Protein AF-A0A3D0K2L3-F1 (afdb_monomer_lite)

Radius of gyration: 40.67 Å; chains: 1; bounding box: 123×78×84 Å

Structure (mmCIF, N/CA/C/O backbone):
data_AF-A0A3D0K2L3-F1
#
_entry.id   AF-A0A3D0K2L3-F1
#
loop_
_atom_site.group_PDB
_atom_site.id
_atom_site.type_symbol
_atom_site.label_atom_id
_atom_site.label_alt_id
_atom_site.label_comp_id
_atom_site.label_asym_id
_atom_site.label_entity_id
_atom_site.label_seq_id
_atom_site.pdbx_PDB_ins_code
_atom_site.Cartn_x
_atom_site.Cartn_y
_atom_site.Cartn_z
_atom_site.occupancy
_atom_site.B_iso_or_equiv
_atom_site.auth_seq_id
_atom_site.auth_comp_id
_atom_site.auth_asym_id
_atom_site.auth_atom_id
_atom_site.pdbx_PDB_model_num
ATOM 1 N N . MET A 1 1 ? -15.865 12.249 -2.396 1.00 67.56 1 MET A N 1
ATOM 2 C CA . MET A 1 1 ? -15.608 13.372 -1.453 1.00 67.56 1 MET A CA 1
ATOM 3 C C . MET A 1 1 ? -16.589 14.543 -1.577 1.00 67.56 1 MET A C 1
ATOM 5 O O . MET A 1 1 ? -16.780 15.062 -2.674 1.00 67.56 1 MET A O 1
ATOM 9 N N . LYS A 1 2 ? -17.166 15.008 -0.457 1.00 63.28 2 LYS A N 1
ATOM 10 C CA . LYS A 1 2 ? -18.214 16.060 -0.417 1.00 63.28 2 LYS A CA 1
ATOM 11 C C . LYS A 1 2 ? -17.688 17.507 -0.393 1.00 63.28 2 LYS A C 1
ATOM 13 O O . LYS A 1 2 ? -18.438 18.420 -0.711 1.00 63.28 2 LYS A O 1
ATOM 18 N N . ASN A 1 3 ? -16.408 17.734 -0.070 1.00 77.00 3 ASN A N 1
ATOM 19 C CA . ASN A 1 3 ? -15.802 19.078 0.045 1.00 77.00 3 ASN A CA 1
ATOM 20 C C . ASN A 1 3 ? -14.472 19.225 -0.725 1.00 77.00 3 ASN A C 1
ATOM 22 O O . ASN A 1 3 ? -13.513 19.825 -0.234 1.00 77.00 3 ASN A O 1
ATOM 26 N N . SER A 1 4 ? -14.406 18.682 -1.945 1.00 81.31 4 SER A N 1
ATOM 27 C CA . SER A 1 4 ? -13.163 18.548 -2.727 1.00 81.31 4 SER A CA 1
ATOM 28 C C . SER A 1 4 ? -12.343 19.844 -2.846 1.00 81.31 4 SER A C 1
ATOM 30 O O . SER A 1 4 ? -11.131 19.820 -2.662 1.00 81.31 4 SER A O 1
ATOM 32 N N . ALA A 1 5 ? -12.982 20.997 -3.081 1.00 86.12 5 ALA A N 1
ATOM 33 C CA . ALA A 1 5 ? -12.272 22.267 -3.276 1.00 86.12 5 ALA A CA 1
ATOM 34 C C . ALA A 1 5 ? -11.559 22.781 -2.008 1.00 86.12 5 ALA A C 1
ATOM 36 O O . ALA A 1 5 ? -10.485 23.379 -2.093 1.00 86.12 5 ALA A O 1
ATOM 37 N N . LYS A 1 6 ? -12.132 22.544 -0.819 1.00 89.38 6 LYS A N 1
ATOM 38 C CA . LYS A 1 6 ? -11.513 22.924 0.463 1.00 89.38 6 LYS A CA 1
ATOM 39 C C . LYS A 1 6 ? -10.259 22.088 0.715 1.00 89.38 6 LYS A C 1
ATOM 41 O O . LYS A 1 6 ? -9.212 22.640 1.051 1.00 89.38 6 LYS A O 1
ATOM 46 N N . TYR A 1 7 ? -10.372 20.777 0.517 1.00 90.38 7 TYR A N 1
ATOM 47 C CA . TYR A 1 7 ? -9.271 19.831 0.682 1.00 90.38 7 TYR A CA 1
ATOM 48 C C . TYR A 1 7 ? -8.154 20.077 -0.336 1.00 90.38 7 TYR A C 1
ATOM 50 O O . TYR A 1 7 ? -6.990 20.128 0.043 1.00 90.38 7 TYR A O 1
ATOM 58 N N . ALA A 1 8 ? -8.494 20.395 -1.587 1.00 89.62 8 ALA A N 1
ATOM 59 C CA . ALA A 1 8 ? -7.518 20.723 -2.624 1.00 89.62 8 ALA A CA 1
ATOM 60 C C . ALA A 1 8 ? -6.661 21.953 -2.276 1.00 89.62 8 ALA A C 1
ATOM 62 O O . ALA A 1 8 ? -5.444 21.946 -2.472 1.00 89.62 8 ALA A O 1
ATOM 63 N N . LYS A 1 9 ? -7.262 23.010 -1.707 1.00 91.25 9 LYS A N 1
ATOM 64 C CA . LYS A 1 9 ? -6.505 24.187 -1.238 1.00 91.25 9 LYS A CA 1
ATOM 65 C C . LYS A 1 9 ? -5.531 23.821 -0.115 1.00 91.25 9 LYS A C 1
ATOM 67 O O . LYS A 1 9 ? -4.391 24.293 -0.109 1.00 91.25 9 LYS A O 1
ATOM 72 N N . LYS A 1 10 ? -5.963 22.972 0.821 1.00 92.81 10 LYS A N 1
ATOM 73 C CA . LYS A 1 10 ? -5.126 22.505 1.933 1.00 92.81 10 LYS A CA 1
ATOM 74 C C . LYS A 1 10 ? -3.997 21.598 1.463 1.00 92.81 10 LYS A C 1
ATOM 76 O O . LYS A 1 10 ? -2.868 21.824 1.879 1.00 92.81 10 LYS A O 1
ATOM 81 N N . LEU A 1 11 ? -4.271 20.669 0.549 1.00 92.25 11 LEU A N 1
ATOM 82 C CA . LEU A 1 11 ? -3.265 19.813 -0.079 1.00 92.25 11 LEU A CA 1
ATOM 83 C C . LEU A 1 11 ? -2.177 20.648 -0.763 1.00 92.25 11 LEU A C 1
ATOM 85 O O . LEU A 1 11 ? -0.996 20.467 -0.488 1.00 92.25 11 LEU A O 1
ATOM 89 N N . ASN A 1 12 ? -2.564 21.625 -1.584 1.00 91.38 12 ASN A N 1
ATOM 90 C CA . ASN A 1 12 ? -1.606 22.516 -2.243 1.00 91.38 12 ASN A CA 1
ATOM 91 C C . ASN A 1 12 ? -0.783 23.339 -1.241 1.00 91.38 12 ASN A C 1
ATOM 93 O O . ASN A 1 12 ? 0.426 23.508 -1.400 1.00 91.38 12 ASN A O 1
ATOM 97 N N . THR A 1 13 ? -1.425 23.840 -0.183 1.00 93.44 13 THR A N 1
ATOM 98 C CA . THR A 1 13 ? -0.731 24.571 0.889 1.00 93.44 13 THR A CA 1
ATOM 99 C C . THR A 1 13 ? 0.259 23.669 1.623 1.00 93.44 13 THR A C 1
ATOM 101 O O . THR A 1 13 ? 1.371 24.096 1.924 1.00 93.44 13 THR A O 1
ATOM 104 N N . LEU A 1 14 ? -0.125 22.421 1.886 1.00 93.31 14 LEU A N 1
ATOM 105 C CA . LEU A 1 14 ? 0.710 21.417 2.529 1.00 93.31 14 LEU A CA 1
ATOM 106 C C . LEU A 1 14 ? 1.923 21.075 1.658 1.00 93.31 14 LEU A C 1
ATOM 108 O O . LEU A 1 14 ? 3.046 21.193 2.130 1.00 93.31 14 LEU A O 1
ATOM 112 N N . LEU A 1 15 ? 1.727 20.775 0.371 1.00 91.38 15 LEU A N 1
ATOM 113 C CA . LEU A 1 15 ? 2.804 20.452 -0.579 1.00 91.38 15 LEU A CA 1
ATOM 114 C C . LEU A 1 15 ? 3.863 21.554 -0.725 1.00 91.38 15 LEU A C 1
ATOM 116 O O . LEU A 1 15 ? 5.031 21.273 -1.011 1.00 91.38 15 LEU A O 1
ATOM 120 N N . ARG A 1 16 ? 3.472 22.817 -0.530 1.00 90.62 16 ARG A N 1
ATOM 121 C CA . ARG A 1 16 ? 4.403 23.956 -0.497 1.00 90.62 16 ARG A CA 1
ATOM 122 C C . ARG A 1 16 ? 5.225 24.018 0.790 1.00 90.62 16 ARG A C 1
ATOM 124 O O . ARG A 1 16 ? 6.333 24.537 0.754 1.00 90.62 16 ARG A O 1
ATOM 131 N N . LYS A 1 17 ? 4.687 23.515 1.904 1.00 91.75 17 LYS A N 1
ATOM 132 C CA . LYS A 1 17 ? 5.357 23.468 3.214 1.00 91.75 17 LYS A CA 1
ATOM 133 C C . LYS A 1 17 ? 6.232 22.232 3.395 1.00 91.75 17 LYS A C 1
ATOM 135 O O . LYS A 1 17 ? 7.156 22.276 4.201 1.00 91.75 17 LYS A O 1
ATOM 140 N N . LEU A 1 18 ? 5.921 21.138 2.698 1.00 90.38 18 LEU A N 1
ATOM 141 C CA . LEU A 1 18 ? 6.711 19.916 2.789 1.00 90.38 18 LEU A CA 1
ATOM 142 C C . LEU A 1 18 ? 8.150 20.168 2.317 1.00 90.38 18 LEU A C 1
ATOM 144 O O . LEU A 1 18 ? 8.351 20.895 1.334 1.00 90.38 18 LEU A O 1
ATOM 148 N N . PRO A 1 19 ? 9.146 19.571 2.999 1.00 83.19 19 PRO A N 1
ATOM 149 C CA . PRO A 1 19 ? 10.536 19.685 2.589 1.00 83.19 19 PRO A CA 1
ATOM 150 C C . PRO A 1 19 ? 10.708 19.147 1.169 1.00 83.19 19 PRO A C 1
ATOM 152 O O . PRO A 1 19 ? 9.948 18.285 0.725 1.00 83.19 19 PRO A O 1
ATOM 155 N N . ALA A 1 20 ? 11.713 19.656 0.456 1.00 78.56 20 ALA A N 1
ATOM 156 C CA . ALA A 1 20 ? 12.080 19.097 -0.837 1.00 78.56 20 ALA A CA 1
ATOM 157 C C . ALA A 1 20 ? 12.355 17.593 -0.695 1.00 78.56 20 ALA A C 1
ATOM 159 O O . ALA A 1 20 ? 12.953 17.152 0.294 1.00 78.56 20 ALA A O 1
ATOM 160 N N . GLY A 1 21 ? 11.890 16.826 -1.680 1.00 68.00 21 GLY A N 1
ATOM 161 C CA . GLY A 1 21 ? 12.132 15.395 -1.725 1.00 68.00 21 GLY A CA 1
ATOM 162 C C . GLY A 1 21 ? 13.630 15.117 -1.751 1.00 68.00 21 GLY A C 1
ATOM 163 O O . GLY A 1 21 ? 14.367 15.762 -2.499 1.00 68.00 21 GLY A O 1
ATOM 164 N N . LYS A 1 22 ? 14.106 14.209 -0.897 1.00 66.19 22 LYS A N 1
ATOM 165 C CA . LYS A 1 22 ? 15.515 13.804 -0.943 1.00 66.19 22 LYS A CA 1
ATOM 166 C C . LYS A 1 22 ? 15.695 12.803 -2.086 1.00 66.19 22 LYS A C 1
ATOM 168 O O . LYS A 1 22 ? 14.935 11.835 -2.118 1.00 66.19 22 LYS A O 1
ATOM 173 N N . PRO A 1 23 ? 16.697 12.974 -2.970 1.00 55.22 23 PRO A N 1
ATOM 174 C CA . PRO A 1 23 ? 17.030 11.937 -3.936 1.00 55.22 23 PRO A CA 1
ATOM 175 C C . PRO A 1 23 ? 17.405 10.678 -3.155 1.00 55.22 23 PRO A C 1
ATOM 177 O O . PRO A 1 23 ? 18.258 10.709 -2.261 1.00 55.22 23 PRO A O 1
ATOM 180 N N . ARG A 1 24 ? 16.697 9.586 -3.426 1.00 65.38 24 ARG A N 1
ATOM 181 C CA . ARG A 1 24 ? 16.880 8.303 -2.747 1.00 65.38 24 ARG A CA 1
ATOM 182 C C . ARG A 1 24 ? 17.301 7.259 -3.769 1.00 65.38 24 ARG A C 1
ATOM 184 O O . ARG A 1 24 ? 17.138 7.479 -4.962 1.00 65.38 24 ARG A O 1
ATOM 191 N N . ARG A 1 25 ? 17.899 6.160 -3.297 1.00 65.44 25 ARG A N 1
ATOM 192 C CA . ARG A 1 25 ? 18.295 5.023 -4.141 1.00 65.44 25 ARG A CA 1
ATOM 193 C C . ARG A 1 25 ? 17.036 4.320 -4.650 1.00 65.44 25 ARG A C 1
ATOM 195 O O . ARG A 1 25 ? 16.606 3.339 -4.055 1.00 65.44 25 ARG A O 1
ATOM 202 N N . GLU A 1 26 ? 16.413 4.892 -5.667 1.00 75.81 26 GLU A N 1
ATOM 203 C CA . GLU A 1 26 ? 15.388 4.228 -6.458 1.00 75.81 26 GLU A CA 1
ATOM 204 C C . GLU A 1 26 ? 16.061 3.533 -7.653 1.00 75.81 26 GLU A C 1
ATOM 206 O O . GLU A 1 26 ? 17.119 3.997 -8.090 1.00 75.81 26 GLU A O 1
ATOM 211 N N . PRO A 1 27 ? 15.502 2.416 -8.148 1.00 81.31 27 PRO A N 1
ATOM 212 C CA . PRO A 1 27 ? 15.920 1.829 -9.418 1.00 81.31 27 PRO A CA 1
ATOM 213 C C . PRO A 1 27 ? 15.785 2.836 -10.565 1.00 81.31 27 PRO A C 1
ATOM 215 O O . PRO A 1 27 ? 14.969 3.760 -10.491 1.00 81.31 27 PRO A O 1
ATOM 218 N N . GLU A 1 28 ? 16.584 2.651 -11.613 1.00 82.00 28 GLU A N 1
ATOM 219 C CA . GLU A 1 28 ? 16.482 3.454 -12.833 1.00 82.00 28 GLU A CA 1
ATOM 220 C C . GLU A 1 28 ? 15.106 3.245 -13.487 1.00 82.00 28 GLU A C 1
ATOM 222 O O . GLU A 1 28 ? 14.469 2.203 -13.321 1.00 82.00 28 GLU A O 1
ATOM 227 N N . SER A 1 29 ? 14.588 4.266 -14.173 1.00 78.88 29 SER A N 1
ATOM 228 C CA . SER A 1 29 ? 13.211 4.247 -14.684 1.00 78.88 29 SER A CA 1
ATOM 229 C C . SER A 1 29 ? 12.987 3.238 -15.815 1.00 78.88 29 SER A C 1
ATOM 231 O O . SER A 1 29 ? 11.841 2.849 -16.051 1.00 78.88 29 SER A O 1
ATOM 233 N N . ASP A 1 30 ? 14.054 2.814 -16.491 1.00 82.38 30 ASP A N 1
ATOM 234 C CA . ASP A 1 30 ? 14.081 1.776 -17.524 1.00 82.38 30 ASP A CA 1
ATOM 235 C C . ASP A 1 30 ? 14.164 0.348 -16.952 1.00 82.38 30 ASP A C 1
ATOM 237 O O . ASP A 1 30 ? 13.759 -0.603 -17.625 1.00 82.38 30 ASP A O 1
ATOM 241 N N . ASP A 1 31 ? 14.561 0.184 -15.685 1.00 90.06 31 ASP A N 1
ATOM 242 C CA . ASP A 1 31 ? 14.400 -1.060 -14.927 1.00 90.06 31 ASP A CA 1
ATOM 243 C C . ASP A 1 31 ? 12.960 -1.187 -14.396 1.00 90.06 31 ASP A C 1
ATOM 245 O O . ASP A 1 31 ? 12.663 -1.057 -13.204 1.00 90.06 31 ASP A O 1
ATOM 249 N N . TYR A 1 32 ? 12.024 -1.438 -15.313 1.00 93.56 32 TYR A N 1
ATOM 250 C CA . TYR A 1 32 ? 10.589 -1.507 -15.017 1.00 93.56 32 TYR A CA 1
ATOM 251 C C . TYR A 1 32 ? 10.239 -2.498 -13.899 1.00 93.56 32 TYR A C 1
ATOM 253 O O . TYR A 1 32 ? 9.337 -2.246 -13.092 1.00 93.56 32 TYR A O 1
ATOM 261 N N . LEU A 1 33 ? 10.945 -3.629 -13.837 1.00 94.19 33 LEU A N 1
ATOM 262 C CA . LEU A 1 33 ? 10.720 -4.641 -12.809 1.00 94.19 33 LEU A CA 1
ATOM 263 C C . LEU A 1 33 ? 11.375 -4.277 -11.492 1.00 94.19 33 LEU A C 1
ATOM 265 O O . LEU A 1 33 ? 10.739 -4.452 -10.452 1.00 94.19 33 LEU A O 1
ATOM 269 N N . GLY A 1 34 ? 12.578 -3.710 -11.511 1.00 94.50 34 GLY A N 1
ATOM 270 C CA . GLY A 1 34 ? 13.174 -3.154 -10.310 1.00 94.50 34 GLY A CA 1
ATOM 271 C C . GLY A 1 34 ? 12.277 -2.095 -9.686 1.00 94.50 34 GLY A C 1
ATOM 272 O O . GLY A 1 34 ? 11.990 -2.165 -8.489 1.00 94.50 34 GLY A O 1
ATOM 273 N N . VAL A 1 35 ? 11.730 -1.170 -10.484 1.00 94.75 35 VAL A N 1
ATOM 274 C CA . VAL A 1 35 ? 10.769 -0.166 -9.999 1.00 94.75 35 VAL A CA 1
ATOM 275 C C . VAL A 1 35 ? 9.505 -0.826 -9.445 1.00 94.75 35 VAL A C 1
ATOM 277 O O . VAL A 1 35 ? 9.037 -0.416 -8.377 1.00 94.75 35 VAL A O 1
ATOM 280 N N . LEU A 1 36 ? 8.953 -1.851 -10.103 1.00 96.88 36 LEU A N 1
ATOM 281 C CA . LEU A 1 36 ? 7.795 -2.607 -9.607 1.00 96.88 36 LEU A CA 1
ATOM 282 C C . LEU A 1 36 ? 8.084 -3.245 -8.239 1.00 96.88 36 LEU A C 1
ATOM 284 O O . LEU A 1 36 ? 7.326 -3.052 -7.286 1.00 96.88 36 LEU A O 1
ATOM 288 N N . ILE A 1 37 ? 9.193 -3.970 -8.118 1.00 96.19 37 ILE A N 1
ATOM 289 C CA . ILE A 1 37 ? 9.574 -4.694 -6.901 1.00 96.19 37 ILE A CA 1
ATOM 290 C C . ILE A 1 37 ? 9.895 -3.706 -5.777 1.00 96.19 37 ILE A C 1
ATOM 292 O O . ILE A 1 37 ? 9.382 -3.840 -4.664 1.00 96.19 37 ILE A O 1
ATOM 296 N N . HIS A 1 38 ? 10.670 -2.658 -6.060 1.00 95.75 38 HIS A N 1
ATOM 297 C CA . HIS A 1 38 ? 10.949 -1.597 -5.097 1.00 95.75 38 HIS A CA 1
ATOM 298 C C . HIS A 1 38 ? 9.660 -0.887 -4.649 1.00 95.75 38 HIS A C 1
ATOM 300 O O . HIS A 1 38 ? 9.505 -0.582 -3.466 1.00 95.75 38 HIS A O 1
ATOM 306 N N . SER A 1 39 ? 8.689 -0.683 -5.548 1.00 96.44 39 SER A N 1
ATOM 307 C CA . SER A 1 39 ? 7.371 -0.132 -5.193 1.00 96.44 39 SER A CA 1
ATOM 308 C C . SER A 1 39 ? 6.626 -1.020 -4.199 1.00 96.44 39 SER A C 1
ATOM 310 O O . SER A 1 39 ? 6.017 -0.496 -3.266 1.00 96.44 39 SER A O 1
ATOM 312 N N . PHE A 1 40 ? 6.691 -2.347 -4.358 1.00 96.94 40 PHE A N 1
ATOM 313 C CA . PHE A 1 40 ? 6.147 -3.284 -3.373 1.00 96.94 40 PHE A CA 1
ATOM 314 C C . PHE A 1 40 ? 6.840 -3.137 -2.018 1.00 96.94 40 PHE A C 1
ATOM 316 O O . PHE A 1 40 ? 6.156 -3.094 -0.998 1.00 96.94 40 PHE A O 1
ATOM 323 N N . MET A 1 41 ? 8.171 -3.005 -1.993 1.00 95.62 41 MET A N 1
ATOM 324 C CA . MET A 1 41 ? 8.924 -2.798 -0.747 1.00 95.62 41 MET A CA 1
ATOM 325 C C . MET A 1 41 ? 8.589 -1.468 -0.065 1.00 95.62 41 MET A C 1
ATOM 327 O O . MET A 1 41 ? 8.678 -1.356 1.160 1.00 95.62 41 MET A O 1
ATOM 331 N N . LEU A 1 42 ? 8.219 -0.459 -0.854 1.00 94.94 42 LEU A N 1
ATOM 332 C CA . LEU A 1 42 ? 7.863 0.870 -0.373 1.00 94.94 42 LEU A CA 1
ATOM 333 C C . LEU A 1 42 ? 6.437 0.951 0.170 1.00 94.94 42 LEU A C 1
ATOM 335 O O . LEU A 1 42 ? 6.193 1.720 1.095 1.00 94.94 42 LEU A O 1
ATOM 339 N N . TRP A 1 43 ? 5.516 0.158 -0.375 1.00 95.56 43 TRP A N 1
ATOM 340 C CA . TRP A 1 43 ? 4.129 0.112 0.074 1.00 95.56 43 TRP A CA 1
ATOM 341 C C . TRP A 1 43 ? 4.038 -0.199 1.578 1.00 95.56 43 TRP A C 1
ATOM 343 O O . TRP A 1 43 ? 4.572 -1.214 2.037 1.00 95.56 43 TRP A O 1
ATOM 353 N N . GLU A 1 44 ? 3.370 0.679 2.339 1.00 92.81 44 GLU A N 1
ATOM 354 C CA . GLU A 1 44 ? 3.252 0.603 3.805 1.00 92.81 44 GLU A CA 1
ATOM 355 C C . GLU A 1 44 ? 4.609 0.609 4.534 1.00 92.81 44 GLU A C 1
ATOM 357 O O . GLU A 1 44 ? 4.782 0.010 5.600 1.00 92.81 44 GLU A O 1
ATOM 362 N N . SER A 1 45 ? 5.605 1.292 3.970 1.00 92.19 45 SER A N 1
ATOM 363 C CA . SER A 1 45 ? 6.969 1.310 4.491 1.00 92.19 45 SER A CA 1
ATOM 364 C C . SER A 1 45 ? 7.650 2.667 4.303 1.00 92.19 45 SER A C 1
ATOM 366 O O . SER A 1 45 ? 7.157 3.580 3.648 1.00 92.19 45 SER A O 1
ATOM 368 N N . THR A 1 46 ? 8.832 2.806 4.900 1.00 91.62 46 THR A N 1
ATOM 369 C CA . THR A 1 46 ? 9.716 3.951 4.650 1.00 91.62 46 THR A CA 1
ATOM 370 C C . THR A 1 46 ? 10.700 3.583 3.559 1.00 91.62 46 THR A C 1
ATOM 372 O O . THR A 1 46 ? 11.161 2.440 3.512 1.00 91.62 46 THR A O 1
ATOM 375 N N . SER A 1 47 ? 11.135 4.528 2.727 1.00 91.50 47 SER A N 1
ATOM 376 C CA . SER A 1 47 ? 12.073 4.159 1.658 1.00 91.50 47 SER A CA 1
ATOM 377 C C . SER A 1 47 ? 13.461 3.732 2.165 1.00 91.50 47 SER A C 1
ATOM 379 O O . SER A 1 47 ? 14.205 3.114 1.419 1.00 91.50 47 SER A O 1
ATOM 381 N N . SER A 1 48 ? 13.810 3.947 3.445 1.00 90.69 48 SER A N 1
ATOM 382 C CA . SER A 1 48 ? 15.025 3.355 4.037 1.00 90.69 48 SER A CA 1
ATOM 383 C C . SER A 1 48 ? 14.874 1.848 4.198 1.00 90.69 48 SER A C 1
ATOM 385 O O . SER A 1 48 ? 15.804 1.096 3.907 1.00 90.69 48 SER A O 1
ATOM 387 N N . LYS A 1 49 ? 13.712 1.415 4.701 1.00 91.75 49 LYS A N 1
ATOM 388 C CA . LYS A 1 49 ? 13.390 -0.002 4.844 1.00 91.75 49 LYS A CA 1
ATOM 389 C C . LYS A 1 49 ? 13.202 -0.630 3.472 1.00 91.75 49 LYS A C 1
ATOM 391 O O . LYS A 1 49 ? 13.774 -1.684 3.235 1.00 91.75 49 LYS A O 1
ATOM 396 N N . ALA A 1 50 ? 12.502 0.058 2.569 1.00 93.50 50 ALA A N 1
ATOM 397 C CA . ALA A 1 50 ? 12.281 -0.412 1.208 1.00 93.50 50 ALA A CA 1
ATOM 398 C C . ALA A 1 50 ? 13.595 -0.643 0.453 1.00 93.50 50 ALA A C 1
ATOM 400 O O . ALA A 1 50 ? 13.807 -1.730 -0.068 1.00 93.50 50 ALA A O 1
ATOM 401 N N . ALA A 1 51 ? 14.518 0.326 0.479 1.00 92.44 51 ALA A N 1
ATOM 402 C CA . ALA A 1 51 ? 15.824 0.191 -0.166 1.00 92.44 51 ALA A CA 1
ATOM 403 C C . ALA A 1 51 ? 16.669 -0.937 0.451 1.00 92.44 51 ALA A C 1
ATOM 405 O O . ALA A 1 51 ? 17.374 -1.646 -0.261 1.00 92.44 51 ALA A O 1
ATOM 406 N N . THR A 1 52 ? 16.585 -1.128 1.773 1.00 93.75 52 THR A N 1
ATOM 407 C CA . THR A 1 52 ? 17.284 -2.232 2.454 1.00 93.75 52 THR A CA 1
ATOM 408 C C . THR A 1 52 ? 16.701 -3.585 2.052 1.00 93.75 52 THR A C 1
ATOM 410 O O . THR A 1 52 ? 17.457 -4.491 1.723 1.00 93.75 52 THR A O 1
ATOM 413 N N . ALA A 1 53 ? 15.373 -3.724 2.065 1.00 94.69 53 ALA A N 1
ATOM 414 C CA . ALA A 1 53 ? 14.684 -4.953 1.678 1.00 94.69 53 ALA A CA 1
ATOM 415 C C . ALA A 1 53 ? 14.931 -5.288 0.203 1.00 94.69 53 ALA A C 1
ATOM 417 O O . ALA A 1 53 ? 15.257 -6.425 -0.116 1.00 94.69 53 ALA A O 1
ATOM 418 N N . TYR A 1 54 ? 14.871 -4.284 -0.676 1.00 94.62 54 TYR A N 1
ATOM 419 C CA . TYR A 1 54 ? 15.181 -4.436 -2.094 1.00 94.62 54 TYR A CA 1
ATOM 420 C C . TYR A 1 54 ? 16.624 -4.909 -2.318 1.00 94.62 54 TYR A C 1
ATOM 422 O O . TYR A 1 54 ? 16.840 -5.894 -3.013 1.00 94.62 54 TYR A O 1
ATOM 430 N N . GLY A 1 55 ? 17.609 -4.281 -1.664 1.00 93.81 55 GLY A N 1
ATOM 431 C CA . GLY A 1 55 ? 19.015 -4.680 -1.791 1.00 93.81 55 GLY A CA 1
ATOM 432 C C . GLY A 1 55 ? 19.329 -6.066 -1.213 1.00 93.81 55 GLY A C 1
ATOM 433 O O . GLY A 1 55 ? 20.183 -6.772 -1.750 1.00 93.81 55 GLY A O 1
ATOM 434 N N . LYS A 1 56 ? 18.630 -6.485 -0.148 1.00 95.19 56 LYS A N 1
ATOM 435 C CA . LYS A 1 56 ? 18.722 -7.861 0.365 1.00 95.19 56 LYS A CA 1
ATOM 436 C C . LYS A 1 56 ? 18.132 -8.860 -0.620 1.00 95.19 56 LYS A C 1
ATOM 438 O O . LYS A 1 56 ? 18.770 -9.866 -0.895 1.00 95.19 56 LYS A O 1
ATOM 443 N N . LEU A 1 57 ? 16.963 -8.545 -1.176 1.00 94.50 57 LEU A N 1
ATOM 444 C CA . LEU A 1 57 ? 16.288 -9.387 -2.153 1.00 94.50 57 LEU A CA 1
ATOM 445 C C . LEU A 1 57 ? 17.152 -9.576 -3.405 1.00 94.50 57 LEU A C 1
ATOM 447 O O . LEU A 1 57 ? 17.389 -10.708 -3.796 1.00 94.50 57 LEU A O 1
ATOM 451 N N . GLN A 1 58 ? 17.698 -8.491 -3.966 1.00 92.94 58 GLN A N 1
ATOM 452 C CA . GLN A 1 58 ? 18.603 -8.551 -5.121 1.00 92.94 58 GLN A CA 1
ATOM 453 C C . GLN A 1 58 ? 19.883 -9.353 -4.852 1.00 92.94 58 GLN A C 1
ATOM 455 O O . GLN A 1 58 ? 20.420 -9.953 -5.768 1.00 92.94 58 GLN A O 1
ATOM 460 N N . SER A 1 59 ? 20.388 -9.356 -3.614 1.00 94.19 59 SER A N 1
ATOM 461 C CA . SER A 1 59 ? 21.554 -10.172 -3.240 1.00 94.19 59 SER A CA 1
ATOM 462 C C . SER A 1 59 ? 21.216 -11.651 -3.017 1.00 94.19 59 SER A C 1
ATOM 464 O O . SER A 1 59 ? 22.130 -12.465 -2.930 1.00 94.19 59 SER A O 1
ATOM 466 N N . ALA A 1 60 ? 19.936 -11.980 -2.821 1.00 94.38 60 ALA A N 1
ATOM 467 C CA . ALA A 1 60 ? 19.478 -13.320 -2.462 1.00 94.38 60 ALA A CA 1
ATOM 468 C C . ALA A 1 60 ? 18.996 -14.139 -3.665 1.00 94.38 60 ALA A C 1
ATOM 470 O O . ALA A 1 60 ? 18.957 -15.360 -3.560 1.00 94.38 60 ALA A O 1
ATOM 471 N N . ILE A 1 61 ? 18.627 -13.475 -4.763 1.00 94.12 61 ILE A N 1
ATOM 472 C CA . ILE A 1 61 ? 18.099 -14.101 -5.979 1.00 94.12 61 ILE A CA 1
ATOM 473 C C . ILE A 1 61 ? 19.087 -13.937 -7.132 1.00 94.12 61 ILE A C 1
ATOM 475 O O . ILE A 1 61 ? 19.738 -12.898 -7.244 1.00 94.12 61 ILE A O 1
ATOM 479 N N . GLU A 1 62 ? 19.161 -14.932 -8.011 1.00 91.75 62 GLU A N 1
ATOM 480 C CA . GLU A 1 62 ? 19.923 -14.825 -9.262 1.00 91.75 62 GLU A CA 1
ATOM 481 C C . GLU A 1 62 ? 19.146 -13.980 -10.288 1.00 91.75 62 GLU A C 1
ATOM 483 O O . GLU A 1 62 ? 19.711 -13.120 -10.966 1.00 91.75 62 GLU A O 1
ATOM 488 N N . ASP A 1 63 ? 17.827 -14.193 -10.375 1.00 92.25 63 ASP A N 1
ATOM 489 C CA . ASP A 1 63 ? 16.933 -13.476 -11.283 1.00 92.25 63 ASP A CA 1
ATOM 490 C C . ASP A 1 63 ? 15.503 -13.305 -10.721 1.00 92.25 63 ASP A C 1
ATOM 492 O O . ASP A 1 63 ? 15.133 -13.807 -9.656 1.00 92.25 63 ASP A O 1
ATOM 496 N N . TYR A 1 64 ? 14.653 -12.569 -11.446 1.00 92.56 64 TYR A N 1
ATOM 497 C CA . TYR A 1 64 ? 13.250 -12.376 -11.058 1.00 92.56 64 TYR A CA 1
ATOM 498 C C . TYR A 1 64 ? 12.349 -13.587 -11.352 1.00 92.56 64 TYR A C 1
ATOM 500 O O . TYR A 1 64 ? 11.218 -13.638 -10.854 1.00 92.56 64 TYR A O 1
ATOM 508 N N . ASN A 1 65 ? 12.816 -14.567 -12.133 1.00 94.00 65 ASN A N 1
ATOM 509 C CA . ASN A 1 65 ? 12.089 -15.816 -12.350 1.00 94.00 65 ASN A CA 1
ATOM 510 C C . ASN A 1 65 ? 12.123 -16.691 -11.097 1.00 94.00 65 ASN A C 1
ATOM 512 O O . ASN A 1 65 ? 11.093 -17.274 -10.755 1.00 94.00 65 ASN A O 1
ATOM 516 N N . GLU A 1 66 ? 13.249 -16.724 -10.386 1.00 94.69 66 GLU A N 1
ATOM 517 C CA . GLU A 1 66 ? 13.382 -17.354 -9.075 1.00 94.69 66 GLU A CA 1
ATOM 518 C C . GLU A 1 66 ? 12.347 -16.775 -8.105 1.00 94.69 66 GLU A C 1
ATOM 520 O O . GLU A 1 66 ? 11.489 -17.496 -7.595 1.00 94.69 66 GLU A O 1
ATOM 525 N N . LEU A 1 67 ? 12.305 -15.446 -7.983 1.00 94.00 67 LEU A N 1
ATOM 526 C CA . LEU A 1 67 ? 11.355 -14.740 -7.120 1.00 94.00 67 LEU A CA 1
ATOM 527 C C . LEU A 1 67 ? 9.881 -15.093 -7.401 1.00 94.00 67 LEU A C 1
ATOM 529 O O . LEU A 1 67 ? 9.051 -15.122 -6.491 1.00 94.00 67 LEU A O 1
ATOM 533 N N . ARG A 1 68 ? 9.534 -15.364 -8.664 1.00 94.31 68 ARG A N 1
ATOM 534 C CA . ARG A 1 68 ? 8.175 -15.731 -9.089 1.00 94.31 68 ARG A CA 1
ATOM 535 C C . ARG A 1 68 ? 7.769 -17.140 -8.640 1.00 94.31 68 ARG A C 1
ATOM 537 O O . ARG A 1 68 ? 6.577 -17.386 -8.397 1.00 94.31 68 ARG A O 1
ATOM 544 N N . VAL A 1 69 ? 8.719 -18.071 -8.592 1.00 95.44 69 VAL A N 1
ATOM 545 C CA . VAL A 1 69 ? 8.462 -19.483 -8.266 1.00 95.44 69 VAL A CA 1
ATOM 546 C C . VAL A 1 69 ? 8.651 -19.800 -6.785 1.00 95.44 69 VAL A C 1
ATOM 548 O O . VAL A 1 69 ? 8.094 -20.797 -6.323 1.00 95.44 69 VAL A O 1
ATOM 551 N N . SER A 1 70 ? 9.341 -18.936 -6.038 1.00 96.31 70 SER A N 1
ATOM 552 C CA . SER A 1 70 ? 9.560 -19.085 -4.598 1.00 96.31 70 SER A CA 1
ATOM 553 C C . SER A 1 70 ? 8.280 -19.072 -3.766 1.00 96.31 70 SER A C 1
ATOM 555 O O . SER A 1 70 ? 7.229 -18.528 -4.138 1.00 96.31 70 SER A O 1
ATOM 557 N N . MET A 1 71 ? 8.359 -19.670 -2.583 1.00 96.19 71 MET A N 1
ATOM 558 C CA . MET A 1 71 ? 7.289 -19.621 -1.595 1.00 96.19 71 MET A CA 1
ATOM 559 C C . MET A 1 71 ? 7.243 -18.246 -0.916 1.00 96.19 71 MET A C 1
ATOM 561 O O . MET A 1 71 ? 8.286 -17.627 -0.723 1.00 96.19 71 MET A O 1
ATOM 565 N N . PRO A 1 72 ? 6.055 -17.739 -0.527 1.00 96.06 72 PRO A N 1
ATOM 566 C CA . PRO A 1 72 ? 5.954 -16.421 0.098 1.00 96.06 72 PRO A CA 1
ATOM 567 C C . PRO A 1 72 ? 6.827 -16.275 1.350 1.00 96.06 72 PRO A C 1
ATOM 569 O O . PRO A 1 72 ? 7.434 -15.226 1.525 1.00 96.06 72 PRO A O 1
ATOM 572 N N . ASP A 1 73 ? 6.948 -17.330 2.160 1.00 96.12 73 ASP A N 1
ATOM 573 C CA . ASP A 1 73 ? 7.791 -17.334 3.361 1.00 96.12 73 ASP A CA 1
ATOM 574 C C . ASP A 1 73 ? 9.283 -17.146 3.027 1.00 96.12 73 ASP A C 1
ATOM 576 O O . ASP A 1 73 ? 9.962 -16.359 3.680 1.00 96.12 73 ASP A O 1
ATOM 580 N N . GLU A 1 74 ? 9.780 -17.771 1.952 1.00 96.56 74 GLU A N 1
ATOM 581 C CA . GLU A 1 74 ? 11.165 -17.588 1.480 1.00 96.56 74 GLU A CA 1
ATOM 582 C C . GLU A 1 74 ? 11.403 -16.144 1.025 1.00 96.56 74 GLU A C 1
ATOM 584 O O . GLU A 1 74 ? 12.415 -15.531 1.359 1.00 96.56 74 GLU A O 1
ATOM 589 N N . ILE A 1 75 ? 10.431 -15.563 0.314 1.00 96.50 75 ILE A N 1
ATOM 590 C CA . ILE A 1 75 ? 10.491 -14.165 -0.125 1.00 96.50 75 ILE A CA 1
ATOM 591 C C . ILE A 1 75 ? 10.524 -13.229 1.092 1.00 96.50 75 ILE A C 1
ATOM 593 O O . ILE A 1 75 ? 11.289 -12.262 1.102 1.00 96.50 75 ILE A O 1
ATOM 597 N N . VAL A 1 76 ? 9.723 -13.501 2.129 1.00 96.69 76 VAL A N 1
ATOM 598 C CA . VAL A 1 76 ? 9.748 -12.748 3.396 1.00 96.69 76 VAL A CA 1
ATOM 599 C C . VAL A 1 76 ? 11.123 -12.820 4.055 1.00 96.69 76 VAL A C 1
ATOM 601 O O . VAL A 1 76 ? 11.664 -11.774 4.437 1.00 96.69 76 VAL A O 1
ATOM 604 N N . ASP A 1 77 ? 11.710 -14.013 4.124 1.00 95.75 77 ASP A N 1
ATOM 605 C CA . ASP A 1 77 ? 13.040 -14.228 4.692 1.00 95.75 77 ASP A CA 1
ATOM 606 C C . ASP A 1 77 ? 14.123 -13.462 3.916 1.00 95.75 77 ASP A C 1
ATOM 608 O O . ASP A 1 77 ? 14.945 -12.767 4.524 1.00 95.75 77 ASP A O 1
ATOM 612 N N . TRP A 1 78 ? 14.089 -13.492 2.580 1.00 95.81 78 TRP A N 1
ATOM 613 C CA . TRP A 1 78 ? 15.031 -12.760 1.724 1.00 95.81 78 TRP A CA 1
ATOM 614 C C . TRP A 1 78 ? 14.914 -11.242 1.861 1.00 95.81 78 TRP A C 1
ATOM 616 O O . TRP A 1 78 ? 15.924 -10.548 1.989 1.00 95.81 78 TRP A O 1
ATOM 626 N N . MET A 1 79 ? 13.691 -10.702 1.892 1.00 93.44 79 MET A N 1
ATOM 627 C CA . MET A 1 79 ? 13.464 -9.274 2.151 1.00 93.44 79 MET A CA 1
ATOM 628 C C . MET A 1 79 ? 13.950 -8.875 3.555 1.00 93.44 79 MET A C 1
ATOM 630 O O . MET A 1 79 ? 14.334 -7.723 3.794 1.00 93.44 79 MET A O 1
ATOM 634 N N . GLY A 1 80 ? 13.927 -9.819 4.501 1.00 91.06 80 GLY A N 1
ATOM 635 C CA . GLY A 1 80 ? 14.195 -9.579 5.913 1.00 91.06 80 GLY A CA 1
ATOM 636 C C . GLY A 1 80 ? 13.242 -8.543 6.506 1.00 91.06 80 GLY A C 1
ATOM 637 O O . GLY A 1 80 ? 13.673 -7.710 7.313 1.00 91.06 80 GLY A O 1
ATOM 638 N N . ASP A 1 81 ? 11.987 -8.545 6.047 1.00 87.75 81 ASP A N 1
ATOM 639 C CA . ASP A 1 81 ? 10.940 -7.652 6.527 1.00 87.75 81 ASP A CA 1
ATOM 640 C C . ASP A 1 81 ? 10.123 -8.325 7.632 1.00 87.75 81 ASP A C 1
ATOM 642 O O . ASP A 1 81 ? 9.549 -9.392 7.450 1.00 87.75 81 ASP A O 1
ATOM 646 N N . SER A 1 82 ? 10.048 -7.664 8.782 1.00 85.50 82 SER A N 1
ATOM 647 C CA . SER A 1 82 ? 9.271 -8.095 9.946 1.00 85.50 82 SER A CA 1
ATOM 648 C C . SER A 1 82 ? 8.002 -7.264 10.153 1.00 85.50 82 SER A C 1
ATOM 650 O O . SER A 1 82 ? 7.427 -7.263 11.244 1.00 85.50 82 SER A O 1
ATOM 652 N N . SER A 1 83 ? 7.583 -6.500 9.139 1.00 85.62 83 SER A N 1
ATOM 653 C CA . SER A 1 83 ? 6.322 -5.763 9.175 1.00 85.62 83 SER A CA 1
ATOM 654 C C . SER A 1 83 ? 5.108 -6.696 9.142 1.00 85.62 83 SER A C 1
ATOM 656 O O . SER A 1 83 ? 5.168 -7.820 8.650 1.00 85.62 83 SER A O 1
ATOM 658 N N . GLU A 1 84 ? 3.967 -6.200 9.621 1.00 87.81 84 GLU A N 1
ATOM 659 C CA . GLU A 1 84 ? 2.687 -6.924 9.568 1.00 87.81 84 GLU A CA 1
ATOM 660 C C . GLU A 1 84 ? 2.218 -7.227 8.136 1.00 87.81 84 GLU A C 1
ATOM 662 O O . GLU A 1 84 ? 1.423 -8.138 7.919 1.00 87.81 84 GLU A O 1
ATOM 667 N N . HIS A 1 85 ? 2.744 -6.490 7.155 1.00 91.06 85 HIS A N 1
ATOM 668 C CA . HIS A 1 85 ? 2.415 -6.633 5.741 1.00 91.06 85 HIS A CA 1
ATOM 669 C C . HIS A 1 85 ? 3.383 -7.548 4.982 1.00 91.06 85 HIS A C 1
ATOM 671 O O . HIS A 1 85 ? 3.205 -7.720 3.780 1.00 91.06 85 HIS A O 1
ATOM 677 N N . ALA A 1 86 ? 4.403 -8.121 5.633 1.00 94.25 86 ALA A N 1
ATOM 678 C CA . ALA A 1 86 ? 5.452 -8.885 4.955 1.00 94.25 86 ALA A CA 1
ATOM 679 C C . ALA A 1 86 ? 4.892 -10.063 4.135 1.00 94.25 86 ALA A C 1
ATOM 681 O O . ALA A 1 86 ? 5.149 -10.145 2.933 1.00 94.25 86 ALA A O 1
ATOM 682 N N . ASP A 1 87 ? 4.061 -10.909 4.752 1.00 95.56 87 ASP A N 1
ATOM 683 C CA . ASP A 1 87 ? 3.423 -12.055 4.087 1.00 95.56 87 ASP A CA 1
ATOM 684 C C . ASP A 1 87 ? 2.477 -11.618 2.952 1.00 95.56 87 ASP A C 1
ATOM 686 O O . ASP A 1 87 ? 2.541 -12.135 1.835 1.00 95.56 87 ASP A O 1
ATOM 690 N N . GLU A 1 88 ? 1.626 -10.614 3.195 1.00 96.44 88 GLU A N 1
ATOM 691 C CA . GLU A 1 88 ? 0.728 -10.098 2.156 1.00 96.44 88 GLU A CA 1
ATOM 692 C C . GLU A 1 88 ?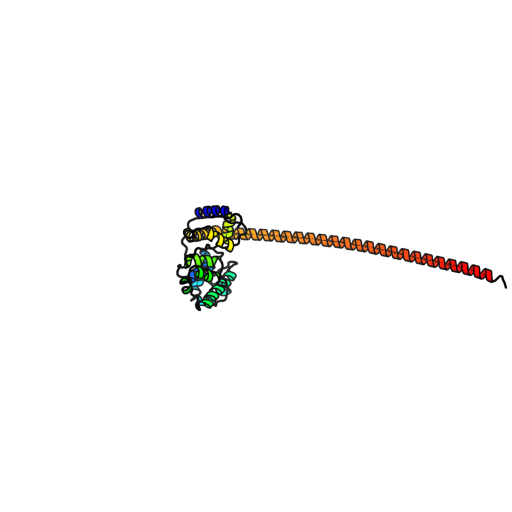 1.516 -9.536 0.967 1.00 96.44 88 GLU A C 1
ATOM 694 O O . GLU A 1 88 ? 1.180 -9.817 -0.187 1.00 96.44 88 GLU A O 1
ATOM 699 N N . ARG A 1 89 ? 2.581 -8.776 1.237 1.00 96.62 89 ARG A N 1
ATOM 700 C CA . ARG A 1 89 ? 3.461 -8.211 0.214 1.00 96.62 89 ARG A CA 1
ATOM 701 C C . ARG A 1 89 ? 4.112 -9.311 -0.612 1.00 96.62 89 ARG A C 1
ATOM 703 O O . ARG A 1 89 ? 4.063 -9.222 -1.834 1.00 96.62 89 ARG A O 1
ATOM 710 N N . ALA A 1 90 ? 4.664 -10.345 0.022 1.00 96.94 90 ALA A N 1
ATOM 711 C CA . ALA A 1 90 ? 5.281 -11.471 -0.673 1.00 96.94 90 ALA A CA 1
ATOM 712 C C . ALA A 1 90 ? 4.277 -12.211 -1.571 1.00 96.94 90 ALA A C 1
ATOM 714 O O . ALA A 1 90 ? 4.541 -12.418 -2.758 1.00 96.94 90 ALA A O 1
ATOM 715 N N . ARG A 1 91 ? 3.082 -12.532 -1.050 1.00 97.62 91 ARG A N 1
ATOM 716 C CA . ARG A 1 91 ? 2.014 -13.186 -1.827 1.00 97.62 91 ARG A CA 1
ATOM 717 C C . ARG A 1 91 ? 1.577 -12.352 -3.030 1.00 97.62 91 ARG A C 1
ATOM 719 O O . ARG A 1 91 ? 1.444 -12.884 -4.130 1.00 97.62 91 ARG A O 1
ATOM 726 N N . ARG A 1 92 ? 1.368 -11.048 -2.837 1.00 98.12 92 ARG A N 1
ATOM 727 C CA . ARG A 1 92 ? 0.950 -10.123 -3.903 1.00 98.12 92 ARG A CA 1
ATOM 728 C C . ARG A 1 92 ? 2.030 -9.895 -4.950 1.00 98.12 92 ARG A C 1
ATOM 730 O O . ARG A 1 92 ? 1.721 -9.905 -6.140 1.00 98.12 92 ARG A O 1
ATOM 737 N N . LEU A 1 93 ? 3.278 -9.721 -4.520 1.00 97.50 93 LEU A N 1
ATOM 738 C CA . LEU A 1 93 ? 4.425 -9.584 -5.411 1.00 97.50 93 LEU A CA 1
ATOM 739 C C . LEU A 1 93 ? 4.546 -10.820 -6.303 1.00 97.50 93 LEU A C 1
ATOM 741 O O . LEU A 1 93 ? 4.558 -10.699 -7.525 1.00 97.50 93 LEU A O 1
ATOM 745 N N . ARG A 1 94 ? 4.526 -12.013 -5.700 1.00 97.12 94 ARG A N 1
ATOM 746 C CA . ARG A 1 94 ? 4.559 -13.279 -6.433 1.00 97.12 94 ARG A CA 1
ATOM 747 C C . ARG A 1 94 ? 3.396 -13.412 -7.418 1.00 97.12 94 ARG A C 1
ATOM 749 O O . ARG A 1 94 ? 3.614 -13.825 -8.556 1.00 97.12 94 ARG A O 1
ATOM 756 N N . ALA A 1 95 ? 2.171 -13.083 -7.006 1.00 98.00 95 ALA A N 1
ATOM 757 C CA . ALA A 1 95 ? 1.008 -13.110 -7.895 1.00 98.00 95 ALA A CA 1
ATOM 758 C C . ALA A 1 95 ? 1.186 -12.154 -9.088 1.00 98.00 95 ALA A C 1
ATOM 760 O O . ALA A 1 95 ? 0.947 -12.547 -10.226 1.00 98.00 95 ALA A O 1
ATOM 761 N N . THR A 1 96 ? 1.724 -10.956 -8.840 1.00 98.19 96 THR A N 1
ATOM 762 C CA . THR A 1 96 ? 1.977 -9.945 -9.878 1.00 98.19 96 THR A CA 1
ATOM 763 C C . THR A 1 96 ? 3.020 -10.426 -10.883 1.00 98.19 96 THR A C 1
ATOM 765 O O . THR A 1 96 ? 2.794 -10.344 -12.087 1.00 98.19 96 THR A O 1
ATOM 768 N N . LEU A 1 97 ? 4.136 -10.993 -10.413 1.00 97.50 97 LEU A N 1
ATOM 769 C CA . LEU A 1 97 ? 5.173 -11.551 -11.289 1.00 97.50 97 LEU A CA 1
ATOM 770 C C . LEU A 1 97 ? 4.654 -12.741 -12.109 1.00 97.50 97 LEU A C 1
ATOM 772 O O . LEU A 1 97 ? 4.993 -12.878 -13.282 1.00 97.50 97 LEU A O 1
ATOM 776 N N . ASN A 1 98 ? 3.794 -13.583 -11.525 1.00 97.31 98 ASN A N 1
ATOM 777 C CA . ASN A 1 98 ? 3.140 -14.662 -12.267 1.00 97.31 98 ASN A CA 1
ATOM 778 C C . ASN A 1 98 ? 2.158 -14.128 -13.315 1.00 97.31 98 ASN A C 1
ATOM 780 O O . ASN A 1 98 ? 2.133 -14.649 -14.425 1.00 97.31 98 ASN A O 1
ATOM 784 N N . ALA A 1 99 ? 1.398 -13.075 -13.011 1.00 97.19 99 ALA A N 1
ATOM 785 C CA . ALA A 1 99 ? 0.501 -12.446 -13.976 1.00 97.19 99 ALA A CA 1
ATOM 786 C C . ALA A 1 99 ? 1.258 -11.853 -15.175 1.00 97.19 99 ALA A C 1
ATOM 788 O O . ALA A 1 99 ? 0.791 -11.989 -16.303 1.00 97.19 99 ALA A O 1
ATOM 789 N N . ILE A 1 100 ? 2.431 -11.250 -14.943 1.00 96.81 100 ILE A N 1
ATOM 790 C CA . ILE A 1 100 ? 3.318 -10.769 -16.014 1.00 96.81 100 ILE A CA 1
ATOM 791 C C . ILE A 1 100 ? 3.798 -11.952 -16.858 1.00 96.81 100 ILE A C 1
ATOM 793 O O . ILE A 1 100 ? 3.578 -11.970 -18.064 1.00 96.81 100 ILE A O 1
ATOM 797 N N . TYR A 1 101 ? 4.353 -12.986 -16.220 1.00 96.62 101 TYR A N 1
ATOM 798 C CA . TYR A 1 101 ? 4.857 -14.170 -16.918 1.00 96.62 101 TYR A CA 1
ATOM 799 C C . TYR A 1 101 ? 3.787 -14.870 -17.769 1.00 96.62 101 TYR A C 1
ATOM 801 O O . TYR A 1 101 ? 4.063 -15.318 -18.876 1.00 96.62 101 TYR A O 1
ATOM 809 N N . LEU A 1 102 ? 2.546 -14.957 -17.283 1.00 96.25 102 LEU A N 1
ATOM 810 C CA . LEU A 1 102 ? 1.447 -15.574 -18.031 1.00 96.25 102 LEU A CA 1
ATOM 811 C C . LEU A 1 102 ? 1.049 -14.789 -19.289 1.00 96.25 102 LEU A C 1
ATOM 813 O O . LEU A 1 102 ? 0.521 -15.392 -20.220 1.00 96.25 102 LEU A O 1
ATOM 817 N N . ARG A 1 103 ? 1.263 -13.468 -19.307 1.00 95.50 103 ARG A N 1
ATOM 818 C CA . ARG A 1 103 ? 0.916 -12.590 -20.436 1.00 95.50 103 ARG A CA 1
ATOM 819 C C . ARG A 1 103 ? 2.068 -12.443 -21.424 1.00 95.50 103 ARG A C 1
ATOM 821 O O . ARG A 1 103 ? 1.842 -12.499 -22.625 1.00 95.50 103 ARG A O 1
ATOM 828 N N . GLU A 1 104 ? 3.280 -12.283 -20.906 1.00 93.31 104 GLU A N 1
ATOM 829 C CA . GLU A 1 104 ? 4.471 -11.946 -21.694 1.00 93.31 104 GLU A CA 1
ATOM 830 C C . GLU A 1 104 ? 5.346 -13.171 -22.006 1.00 93.31 104 GLU A C 1
ATOM 832 O O . GLU A 1 104 ? 6.279 -13.078 -22.797 1.00 93.31 104 GLU A O 1
ATOM 837 N N . HIS A 1 105 ? 5.066 -14.326 -21.385 1.00 92.50 105 HIS A N 1
ATOM 838 C CA . HIS A 1 105 ? 5.905 -15.536 -21.410 1.00 92.50 105 HIS A CA 1
ATOM 839 C C . HIS A 1 105 ? 7.334 -15.337 -20.885 1.00 92.50 105 HIS A C 1
ATOM 841 O O . HIS A 1 105 ? 8.185 -16.214 -21.037 1.00 92.50 105 HIS A O 1
ATOM 847 N N . ASP A 1 106 ? 7.570 -14.213 -20.218 1.00 91.88 106 ASP A N 1
ATOM 848 C CA . ASP A 1 106 ? 8.806 -13.855 -19.545 1.00 91.88 106 ASP A CA 1
ATOM 849 C C . ASP A 1 106 ? 8.486 -12.880 -18.402 1.00 91.88 106 ASP A C 1
ATOM 851 O O . ASP A 1 106 ? 7.414 -12.271 -18.354 1.00 91.88 106 ASP A O 1
ATOM 855 N N . VAL A 1 107 ? 9.403 -12.724 -17.454 1.00 90.44 107 VAL A N 1
ATOM 856 C CA . VAL A 1 107 ? 9.296 -11.707 -16.407 1.00 90.44 107 VAL A CA 1
ATOM 857 C C . VAL A 1 107 ? 9.997 -10.461 -16.930 1.00 90.44 107 VAL A C 1
ATOM 859 O O . VAL A 1 107 ? 11.122 -10.168 -16.543 1.00 90.44 107 VAL A O 1
ATOM 862 N N . VAL A 1 108 ? 9.333 -9.754 -17.853 1.00 91.31 108 VAL A N 1
ATOM 863 C CA . VAL A 1 108 ? 9.805 -8.519 -18.504 1.00 91.31 108 VAL A CA 1
ATOM 864 C C . VAL A 1 108 ? 8.606 -7.603 -18.797 1.00 91.31 108 VAL A C 1
ATOM 866 O O . VAL A 1 108 ? 7.516 -8.075 -19.100 1.00 91.31 108 VAL A O 1
ATOM 869 N N . LEU A 1 109 ? 8.792 -6.278 -18.716 1.00 90.62 109 LEU A N 1
ATOM 870 C CA . LEU A 1 109 ? 7.762 -5.270 -19.048 1.00 90.62 109 LEU A CA 1
ATOM 871 C C . LEU A 1 109 ? 8.124 -4.392 -20.262 1.00 90.62 109 LEU A C 1
ATOM 873 O O . LEU A 1 109 ? 7.404 -3.451 -20.589 1.00 90.62 109 LEU A O 1
ATOM 877 N N . ALA A 1 110 ? 9.224 -4.688 -20.956 1.00 87.31 110 ALA A N 1
ATOM 878 C CA . ALA A 1 110 ? 9.709 -3.886 -22.080 1.00 87.31 110 ALA A CA 1
ATOM 879 C C . ALA A 1 110 ? 8.719 -3.814 -23.258 1.00 87.31 110 ALA A C 1
ATOM 881 O O . ALA A 1 110 ? 8.594 -2.765 -23.889 1.00 87.31 110 ALA A O 1
ATOM 882 N N . ALA A 1 111 ? 7.977 -4.893 -23.530 1.00 89.00 111 ALA A N 1
ATOM 883 C CA . ALA A 1 111 ? 6.943 -4.903 -24.567 1.00 89.00 111 ALA A CA 1
ATOM 884 C C . ALA A 1 111 ? 5.776 -3.961 -24.225 1.00 89.00 111 ALA A C 1
ATOM 886 O O . ALA A 1 111 ? 5.270 -3.251 -25.094 1.00 89.00 111 ALA A O 1
ATOM 887 N N . VAL A 1 112 ? 5.412 -3.878 -22.941 1.00 90.88 112 VAL A N 1
ATOM 888 C CA . VAL A 1 112 ? 4.357 -2.988 -22.436 1.00 90.88 112 VAL A CA 1
ATOM 889 C C . VAL A 1 112 ? 4.711 -1.523 -22.690 1.00 90.88 112 VAL A C 1
ATOM 891 O O . VAL A 1 112 ? 3.834 -0.737 -23.036 1.00 90.88 112 VAL A O 1
ATOM 894 N N . ALA A 1 113 ? 5.993 -1.155 -22.611 1.00 90.44 113 ALA A N 1
ATOM 895 C CA . ALA A 1 113 ? 6.457 0.206 -22.888 1.00 90.44 113 ALA A CA 1
ATOM 896 C C . ALA A 1 113 ? 6.168 0.684 -24.326 1.00 90.44 113 ALA A C 1
ATOM 898 O O . ALA A 1 113 ? 6.170 1.887 -24.578 1.00 90.44 113 ALA A O 1
ATOM 899 N N . GLN A 1 114 ? 5.908 -0.236 -25.263 1.00 92.69 114 GLN A N 1
ATOM 900 C CA . GLN A 1 114 ? 5.582 0.083 -26.658 1.00 92.69 114 GLN A CA 1
ATOM 901 C C . GLN A 1 114 ? 4.085 0.353 -26.889 1.00 92.69 114 GLN A C 1
ATOM 903 O O . GLN A 1 114 ? 3.693 0.773 -27.980 1.00 92.69 114 GLN A O 1
ATOM 908 N N . LEU A 1 115 ? 3.236 0.104 -25.889 1.00 94.44 115 LEU A N 1
ATOM 909 C CA . LEU A 1 115 ? 1.792 0.317 -25.977 1.00 94.44 115 LEU A CA 1
ATOM 910 C C . LEU A 1 115 ? 1.423 1.799 -25.811 1.00 94.44 115 LEU A C 1
ATOM 912 O O . LEU A 1 115 ? 2.214 2.636 -25.371 1.00 94.44 115 LEU A O 1
ATOM 916 N N . LYS A 1 116 ? 0.176 2.160 -26.131 1.00 96.44 116 LYS A N 1
ATOM 917 C CA . LYS A 1 116 ? -0.325 3.518 -25.864 1.00 96.44 116 LYS A CA 1
ATOM 918 C C . LYS A 1 116 ? -0.544 3.713 -24.364 1.00 96.44 116 LYS A C 1
ATOM 920 O O . LYS A 1 116 ? -0.943 2.790 -23.666 1.00 96.44 116 LYS A O 1
ATOM 925 N N . LYS A 1 117 ? -0.427 4.954 -23.869 1.00 95.62 117 LYS A N 1
ATOM 926 C CA . LYS A 1 117 ? -0.597 5.286 -22.433 1.00 95.62 117 LYS A CA 1
ATOM 927 C C . LYS A 1 117 ? -1.880 4.710 -21.794 1.00 95.62 117 LYS A C 1
ATOM 929 O O . LYS A 1 117 ? -1.860 4.331 -20.627 1.00 95.62 117 LYS A O 1
ATOM 934 N N . ALA A 1 118 ? -2.989 4.638 -22.536 1.00 95.88 118 ALA A N 1
ATOM 935 C CA . ALA A 1 118 ? -4.236 4.039 -22.049 1.00 95.88 118 ALA A CA 1
ATOM 936 C C . ALA A 1 118 ? -4.132 2.512 -21.869 1.00 95.88 118 ALA A C 1
ATOM 938 O O . ALA A 1 118 ? -4.542 1.994 -20.835 1.00 95.88 118 ALA A O 1
ATOM 939 N N . GLU A 1 119 ? -3.527 1.823 -22.839 1.00 97.00 119 GLU A N 1
ATOM 940 C CA . GLU A 1 119 ? -3.300 0.373 -22.826 1.00 97.00 119 GLU A CA 1
ATOM 941 C C . GLU A 1 119 ? -2.280 -0.011 -21.747 1.00 97.00 119 GLU A C 1
ATOM 943 O O . GLU A 1 119 ? -2.492 -0.979 -21.028 1.00 97.00 119 GLU A O 1
ATOM 948 N N . ILE A 1 120 ? -1.222 0.792 -21.556 1.00 97.12 120 ILE A N 1
ATOM 949 C CA . ILE A 1 120 ? -0.258 0.614 -20.456 1.00 97.12 120 ILE A CA 1
ATOM 950 C C . ILE A 1 120 ? -0.971 0.677 -19.103 1.00 97.12 120 ILE A C 1
ATOM 952 O O . ILE A 1 120 ? -0.755 -0.177 -18.244 1.00 97.12 120 ILE A O 1
ATOM 956 N N . ARG A 1 121 ? -1.829 1.686 -18.900 1.00 96.69 121 ARG A N 1
ATOM 957 C CA . ARG A 1 121 ? -2.590 1.834 -17.653 1.00 96.69 121 ARG A CA 1
ATOM 958 C C . ARG A 1 121 ? -3.466 0.617 -17.392 1.00 96.69 121 ARG A C 1
ATOM 960 O O . ARG A 1 121 ? -3.391 0.050 -16.308 1.00 96.69 121 ARG A O 1
ATOM 967 N N . GLU A 1 122 ? -4.256 0.217 -18.381 1.00 97.12 122 GLU A N 1
ATOM 968 C CA . GLU A 1 122 ? -5.125 -0.955 -18.282 1.00 97.12 122 GLU A CA 1
ATOM 969 C C . GLU A 1 122 ? -4.324 -2.238 -18.024 1.00 97.12 122 GLU A C 1
ATOM 971 O O . GLU A 1 122 ? -4.693 -3.044 -17.167 1.00 97.12 122 GLU A O 1
ATOM 976 N N . TYR A 1 123 ? -3.185 -2.406 -18.698 1.00 97.56 123 TYR A N 1
ATOM 977 C CA . TYR A 1 123 ? -2.298 -3.543 -18.495 1.00 97.56 123 TYR A CA 1
ATOM 978 C C . TYR A 1 123 ? -1.801 -3.610 -17.049 1.00 97.56 123 TYR A C 1
ATOM 980 O O . TYR A 1 123 ? -2.004 -4.626 -16.385 1.00 97.56 123 TYR A O 1
ATOM 988 N N . VAL A 1 124 ? -1.190 -2.531 -16.546 1.00 97.06 124 VAL A N 1
ATOM 989 C CA . VAL A 1 124 ? -0.589 -2.499 -15.205 1.00 97.06 124 VAL A CA 1
ATOM 990 C C . VAL A 1 124 ? -1.662 -2.640 -14.126 1.00 97.06 124 VAL A C 1
ATOM 992 O O . VAL A 1 124 ? -1.499 -3.439 -13.210 1.00 97.06 124 VAL A O 1
ATOM 995 N N . GLU A 1 125 ? -2.775 -1.909 -14.226 1.00 96.50 125 GLU A N 1
ATOM 996 C CA . GLU A 1 125 ? -3.853 -1.948 -13.225 1.00 96.50 125 GLU A CA 1
ATOM 997 C C . GLU A 1 125 ? -4.612 -3.286 -13.206 1.00 96.50 125 GLU A C 1
ATOM 999 O O . GLU A 1 125 ? -5.211 -3.627 -12.186 1.00 96.50 125 GLU A O 1
ATOM 1004 N N . SER A 1 126 ? -4.570 -4.061 -14.294 1.00 97.25 126 SER A N 1
ATOM 1005 C CA . SER A 1 126 ? -5.207 -5.382 -14.379 1.00 97.25 126 SER A CA 1
ATOM 1006 C C . SER A 1 126 ? -4.318 -6.542 -13.921 1.00 97.25 126 SER A C 1
ATOM 1008 O O . SER A 1 126 ? -4.763 -7.691 -13.981 1.00 97.25 126 SER A O 1
ATOM 1010 N N . LEU A 1 127 ? -3.067 -6.298 -13.516 1.00 97.75 127 LEU A N 1
ATOM 1011 C CA . LEU A 1 127 ? -2.179 -7.358 -13.030 1.00 97.75 127 LEU A CA 1
ATOM 1012 C C . LEU A 1 127 ? -2.709 -7.951 -11.719 1.00 97.75 127 LEU A C 1
ATOM 1014 O O . LEU A 1 127 ? -3.003 -7.241 -10.758 1.00 97.75 127 LEU A O 1
ATOM 1018 N N . GLU A 1 128 ? -2.813 -9.277 -11.660 1.00 97.38 128 GLU A N 1
ATOM 1019 C CA . GLU A 1 128 ? -3.291 -9.952 -10.457 1.00 97.38 128 GLU A CA 1
ATOM 1020 C C . GLU A 1 128 ? -2.334 -9.716 -9.284 1.00 97.38 128 GLU A C 1
ATOM 1022 O O . GLU A 1 128 ? -1.122 -9.849 -9.409 1.00 97.38 128 GLU A O 1
ATOM 1027 N N . GLY A 1 129 ? -2.884 -9.366 -8.121 1.00 96.00 129 GLY A N 1
ATOM 1028 C CA . GLY A 1 129 ? -2.099 -9.098 -6.918 1.00 96.00 129 GLY A CA 1
ATOM 1029 C C . GLY A 1 129 ? -1.529 -7.683 -6.835 1.00 96.00 129 GLY A C 1
ATOM 1030 O O . GLY A 1 129 ? -1.129 -7.285 -5.735 1.00 96.00 129 GLY A O 1
ATOM 1031 N N . ILE A 1 130 ? -1.562 -6.894 -7.917 1.00 97.31 130 ILE A N 1
ATOM 1032 C CA . ILE A 1 130 ? -1.019 -5.538 -7.889 1.00 97.31 130 ILE A CA 1
ATOM 1033 C C . ILE A 1 130 ? -1.785 -4.654 -6.904 1.00 97.31 130 ILE A C 1
ATOM 1035 O O . ILE A 1 130 ? -3.010 -4.706 -6.772 1.00 97.31 130 ILE A O 1
ATOM 1039 N N . VAL A 1 131 ? -1.036 -3.842 -6.166 1.00 96.62 131 VAL A N 1
ATOM 1040 C CA . VAL A 1 131 ? -1.596 -2.876 -5.222 1.00 96.62 131 VAL A CA 1
ATOM 1041 C C . VAL A 1 131 ? -1.772 -1.537 -5.946 1.00 96.62 131 VAL A C 1
ATOM 1043 O O . VAL A 1 131 ? -0.838 -1.125 -6.632 1.00 96.62 131 VAL A O 1
ATOM 1046 N N . PRO A 1 132 ? -2.885 -0.797 -5.757 1.00 96.44 132 PRO A N 1
ATOM 1047 C CA . PRO A 1 132 ? -3.087 0.512 -6.395 1.00 96.44 132 PRO A CA 1
ATOM 1048 C C . PRO A 1 132 ? -1.951 1.522 -6.159 1.00 96.44 132 PRO A C 1
ATOM 1050 O O . PRO A 1 132 ? -1.609 2.311 -7.035 1.00 96.44 132 PRO A O 1
ATOM 1053 N N . PHE A 1 133 ? -1.318 1.482 -4.981 1.00 97.25 133 PHE A N 1
ATOM 1054 C CA . PHE A 1 133 ? -0.113 2.265 -4.694 1.00 97.25 133 PHE A CA 1
ATOM 1055 C C . PHE A 1 133 ? 1.042 1.911 -5.643 1.00 97.25 133 PHE A C 1
ATOM 1057 O O . PHE A 1 133 ? 1.700 2.796 -6.184 1.00 97.25 133 PHE A O 1
ATOM 1064 N N . VAL A 1 134 ? 1.275 0.613 -5.851 1.00 97.38 134 VAL A N 1
ATOM 1065 C CA . VAL A 1 134 ? 2.352 0.089 -6.696 1.00 97.38 134 VAL 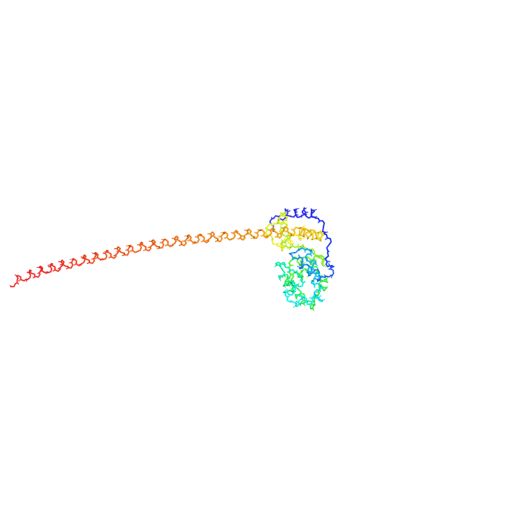A CA 1
ATOM 1066 C C . VAL A 1 134 ? 2.091 0.409 -8.163 1.00 97.38 134 VAL A C 1
ATOM 1068 O O . VAL A 1 134 ? 2.987 0.925 -8.828 1.00 97.38 134 VAL A O 1
ATOM 1071 N N . SER A 1 135 ? 0.869 0.178 -8.655 1.00 97.19 135 SER A N 1
ATOM 1072 C CA . SER A 1 135 ? 0.513 0.502 -10.040 1.00 97.19 135 SER A CA 1
ATOM 1073 C C . SER A 1 135 ? 0.693 1.993 -10.326 1.00 97.19 135 SER A C 1
ATOM 1075 O O . SER A 1 135 ? 1.334 2.346 -11.311 1.00 97.19 135 SER A O 1
ATOM 1077 N N . ALA A 1 136 ? 0.229 2.875 -9.434 1.00 96.69 136 ALA A N 1
ATOM 1078 C CA . ALA A 1 136 ? 0.398 4.318 -9.592 1.00 96.69 136 ALA A CA 1
ATOM 1079 C C . ALA A 1 136 ? 1.876 4.740 -9.645 1.00 96.69 136 ALA A C 1
ATOM 1081 O O . ALA A 1 136 ? 2.234 5.579 -10.470 1.00 96.69 136 ALA A O 1
ATOM 1082 N N . ARG A 1 137 ? 2.746 4.144 -8.815 1.00 95.12 137 ARG A N 1
ATOM 1083 C CA . ARG A 1 137 ? 4.193 4.415 -8.871 1.00 95.12 137 ARG A CA 1
ATOM 1084 C C . ARG A 1 137 ? 4.815 3.976 -10.189 1.00 95.12 137 ARG A C 1
ATOM 1086 O O . ARG A 1 137 ? 5.547 4.755 -10.786 1.00 95.12 137 ARG A O 1
ATOM 1093 N N . VAL A 1 138 ? 4.532 2.752 -10.628 1.00 95.69 138 VAL A N 1
ATOM 1094 C CA . VAL A 1 138 ? 5.072 2.213 -11.885 1.00 95.69 138 VAL A CA 1
ATOM 1095 C C . VAL A 1 138 ? 4.610 3.065 -13.066 1.00 95.69 138 VAL A C 1
ATOM 1097 O O . VAL A 1 138 ? 5.424 3.463 -13.889 1.00 95.69 138 VAL A O 1
ATOM 1100 N N . LEU A 1 139 ? 3.327 3.431 -13.114 1.00 95.75 139 LEU A N 1
ATOM 1101 C CA . LEU A 1 139 ? 2.792 4.317 -14.149 1.00 95.75 139 LEU A CA 1
ATOM 1102 C C . LEU A 1 139 ? 3.497 5.678 -14.170 1.00 95.75 139 LEU A C 1
ATOM 1104 O O . LEU A 1 139 ? 3.872 6.146 -15.244 1.00 95.75 139 LEU A O 1
ATOM 1108 N N . ALA A 1 140 ? 3.710 6.284 -13.002 1.00 93.75 140 ALA A N 1
ATOM 1109 C CA . ALA A 1 140 ? 4.347 7.590 -12.902 1.00 93.75 140 ALA A CA 1
ATOM 1110 C C . ALA A 1 140 ? 5.840 7.559 -13.266 1.00 93.75 140 ALA A C 1
ATOM 1112 O O . ALA A 1 140 ? 6.291 8.416 -14.017 1.00 93.75 140 ALA A O 1
ATOM 1113 N N . ILE A 1 141 ? 6.598 6.587 -12.749 1.00 91.75 141 ILE A N 1
ATOM 1114 C CA . ILE A 1 141 ? 8.068 6.557 -12.851 1.00 91.75 141 ILE A CA 1
ATOM 1115 C C . ILE A 1 141 ? 8.532 5.923 -14.162 1.00 91.75 141 ILE A C 1
ATOM 1117 O O . ILE A 1 141 ? 9.430 6.450 -14.810 1.00 91.75 141 ILE A O 1
ATOM 1121 N N . CYS A 1 142 ? 7.933 4.801 -14.565 1.00 92.94 142 CYS A N 1
ATOM 1122 C CA . CYS A 1 142 ? 8.403 4.031 -15.719 1.00 92.94 142 CYS A CA 1
ATOM 1123 C C . CYS A 1 142 ? 7.824 4.524 -17.044 1.00 92.94 142 CYS A C 1
ATOM 1125 O O . CYS A 1 142 ? 8.481 4.436 -18.078 1.00 92.94 142 CYS A O 1
ATOM 1127 N N . PHE A 1 143 ? 6.579 5.004 -17.029 1.00 92.56 143 PHE A N 1
ATOM 1128 C CA . PHE A 1 143 ? 5.808 5.241 -18.253 1.00 92.56 143 PHE A CA 1
ATOM 1129 C C . PHE A 1 143 ? 5.388 6.700 -18.453 1.00 92.56 143 PHE A C 1
ATOM 1131 O O . PHE A 1 143 ? 4.675 6.995 -19.416 1.00 92.56 143 PHE A O 1
ATOM 1138 N N . ASP A 1 144 ? 5.798 7.614 -17.563 1.00 90.81 144 ASP A N 1
ATOM 1139 C CA . ASP A 1 144 ? 5.398 9.029 -17.605 1.00 90.81 144 ASP A CA 1
ATOM 1140 C C . ASP A 1 144 ? 3.858 9.183 -17.713 1.00 90.81 144 ASP A C 1
ATOM 1142 O O . ASP A 1 144 ? 3.285 9.969 -18.479 1.00 90.81 144 ASP A O 1
ATOM 1146 N N . ILE A 1 145 ? 3.133 8.330 -16.986 1.00 94.19 145 ILE A N 1
ATOM 1147 C CA . ILE A 1 145 ? 1.675 8.353 -16.897 1.00 94.19 145 ILE A CA 1
ATOM 1148 C C . ILE A 1 145 ? 1.305 8.941 -15.541 1.00 94.19 145 ILE A C 1
ATOM 1150 O O . ILE A 1 145 ? 1.497 8.313 -14.504 1.00 94.19 145 ILE A O 1
ATOM 1154 N N . HIS A 1 146 ? 0.701 10.132 -15.556 1.00 94.06 146 HIS A N 1
ATOM 1155 C CA . HIS A 1 146 ? 0.297 10.833 -14.336 1.00 94.06 146 HIS A CA 1
ATOM 1156 C C . HIS A 1 146 ? -0.637 9.980 -13.469 1.00 94.06 146 HIS A C 1
ATOM 1158 O O . HIS A 1 146 ? -1.789 9.702 -13.840 1.00 94.06 146 HIS A O 1
ATOM 1164 N N . ALA A 1 147 ? -0.124 9.579 -12.310 1.00 95.06 147 ALA A N 1
ATOM 1165 C CA . ALA A 1 147 ? -0.815 8.805 -11.296 1.00 95.06 147 ALA A CA 1
ATOM 1166 C C . ALA A 1 147 ? -0.181 9.090 -9.929 1.00 95.06 147 ALA A C 1
ATOM 1168 O O . ALA A 1 147 ? 1.037 9.061 -9.776 1.00 95.06 147 ALA A O 1
ATOM 1169 N N . MET A 1 148 ? -1.012 9.374 -8.926 1.00 95.44 148 MET A N 1
ATOM 1170 C CA . MET A 1 148 ? -0.543 9.683 -7.576 1.00 95.44 148 MET A CA 1
ATOM 1171 C C . MET A 1 148 ? -0.671 8.458 -6.665 1.00 95.44 148 MET A C 1
ATOM 1173 O O . MET A 1 148 ? -1.797 8.068 -6.350 1.00 95.44 148 MET A O 1
ATOM 1177 N N . PRO A 1 149 ? 0.434 7.857 -6.201 1.00 95.81 149 PRO A N 1
ATOM 1178 C CA . PRO A 1 149 ? 0.395 6.747 -5.265 1.00 95.81 149 PRO A CA 1
ATOM 1179 C C . PRO A 1 149 ? -0.103 7.212 -3.891 1.00 95.81 149 PRO A C 1
ATOM 1181 O O . PRO A 1 149 ? 0.288 8.267 -3.390 1.00 95.81 149 PRO A O 1
ATOM 1184 N N . ALA A 1 150 ? -0.979 6.417 -3.279 1.00 95.44 150 ALA A N 1
ATOM 1185 C CA . ALA A 1 150 ? -1.467 6.643 -1.925 1.00 95.44 150 ALA A CA 1
ATOM 1186 C C . ALA A 1 150 ? -1.588 5.313 -1.184 1.00 95.44 150 ALA A C 1
ATOM 1188 O O . ALA A 1 150 ? -2.221 4.380 -1.676 1.00 95.44 150 ALA A O 1
ATOM 1189 N N . ASP A 1 151 ? -0.971 5.231 -0.013 1.00 94.38 151 ASP A N 1
ATOM 1190 C CA . ASP A 1 151 ? -1.106 4.119 0.918 1.00 94.38 151 ASP A CA 1
ATOM 1191 C C . ASP A 1 151 ? -1.750 4.613 2.218 1.00 94.38 151 ASP A C 1
ATOM 1193 O O . ASP A 1 151 ? -2.130 5.785 2.341 1.00 94.38 151 ASP A O 1
ATOM 1197 N N . SER A 1 152 ? -1.934 3.720 3.186 1.00 92.38 152 SER A N 1
ATOM 1198 C CA . SER A 1 152 ? -2.587 4.116 4.427 1.00 92.38 152 SER A CA 1
ATOM 1199 C C . SER A 1 152 ? -1.713 5.068 5.254 1.00 92.38 152 SER A C 1
ATOM 1201 O O . SER A 1 152 ? -2.257 5.911 5.966 1.00 92.38 152 SER A O 1
ATOM 1203 N N . GLN A 1 153 ? -0.376 4.965 5.188 1.00 92.12 153 GLN A N 1
ATOM 1204 C CA . GLN A 1 153 ? 0.522 5.843 5.957 1.00 92.12 153 GLN A CA 1
ATOM 1205 C C . GLN A 1 153 ? 0.415 7.290 5.489 1.00 92.12 153 GLN A C 1
ATOM 1207 O O . GLN A 1 153 ? 0.270 8.198 6.311 1.00 92.12 153 GLN A O 1
ATOM 1212 N N . LEU A 1 154 ? 0.429 7.509 4.173 1.00 93.38 154 LEU A N 1
ATOM 1213 C CA . LEU A 1 154 ? 0.195 8.830 3.606 1.00 93.38 154 LEU A CA 1
ATOM 1214 C C . LEU A 1 154 ? -1.217 9.329 3.929 1.00 93.38 154 LEU A C 1
ATOM 1216 O O . LEU A 1 154 ? -1.394 10.499 4.271 1.00 93.38 154 LEU A O 1
ATOM 1220 N N . LEU A 1 155 ? -2.217 8.450 3.843 1.00 93.81 155 LEU A N 1
ATOM 1221 C CA . LEU A 1 155 ? -3.603 8.800 4.132 1.00 93.81 155 LEU A CA 1
ATOM 1222 C C . LEU A 1 155 ? -3.780 9.313 5.568 1.00 93.81 155 LEU A C 1
ATOM 1224 O O . LEU A 1 155 ? -4.366 10.377 5.750 1.00 93.81 155 LEU A O 1
ATOM 1228 N N . ASP A 1 156 ? -3.212 8.635 6.568 1.00 91.62 156 ASP A N 1
ATOM 1229 C CA . ASP A 1 156 ? -3.278 9.080 7.967 1.00 91.62 156 ASP A CA 1
ATOM 1230 C C . ASP A 1 156 ? -2.687 10.478 8.162 1.00 91.62 156 ASP A C 1
ATOM 1232 O O . ASP A 1 156 ? -3.247 11.311 8.878 1.00 91.62 156 ASP A O 1
ATOM 1236 N N . LEU A 1 157 ? -1.559 10.759 7.508 1.00 92.25 157 LEU A N 1
ATOM 1237 C CA . LEU A 1 157 ? -0.926 12.071 7.573 1.00 92.25 157 LEU A CA 1
ATOM 1238 C C . LEU A 1 157 ? -1.781 13.159 6.919 1.00 92.25 157 LEU A C 1
ATOM 1240 O O . LEU A 1 157 ? -1.888 14.275 7.444 1.00 92.25 157 LEU A O 1
ATOM 1244 N N . LEU A 1 158 ? -2.386 12.846 5.773 1.00 93.19 158 LEU A N 1
ATOM 1245 C CA . LEU A 1 158 ? -3.287 13.755 5.073 1.00 93.19 158 LEU A CA 1
ATOM 1246 C C . LEU A 1 158 ? -4.554 14.021 5.890 1.00 93.19 158 LEU A C 1
ATOM 1248 O O . LEU A 1 158 ? -5.006 15.167 5.930 1.00 93.19 158 LEU A O 1
ATOM 1252 N N . GLU A 1 159 ? -5.103 13.010 6.563 1.00 92.25 159 GLU A N 1
ATOM 1253 C CA . GLU A 1 159 ? -6.255 13.158 7.456 1.00 92.25 159 GLU A CA 1
ATOM 1254 C C . GLU A 1 159 ? -5.913 14.024 8.673 1.00 92.25 159 GLU A C 1
ATOM 1256 O O . GLU A 1 159 ? -6.643 14.970 8.972 1.00 92.25 159 GLU A O 1
ATOM 1261 N N . GLU A 1 160 ? -4.774 13.776 9.330 1.00 89.81 160 GLU A N 1
ATOM 1262 C CA . GLU A 1 160 ? -4.292 14.595 10.454 1.00 89.81 160 GLU A CA 1
ATOM 1263 C C . GLU A 1 160 ? -4.036 16.053 10.050 1.00 89.81 160 GLU A C 1
ATOM 1265 O O . GLU A 1 160 ? -4.254 16.971 10.840 1.00 89.81 160 GLU A O 1
ATOM 1270 N N . SER A 1 161 ? -3.613 16.280 8.806 1.00 90.00 161 SER A N 1
ATOM 1271 C CA . SER A 1 161 ? -3.405 17.621 8.243 1.00 90.00 161 SER A CA 1
ATOM 1272 C C . SER A 1 161 ? -4.691 18.249 7.691 1.00 90.00 161 SER A C 1
ATOM 1274 O O . SER A 1 161 ? -4.654 19.337 7.107 1.00 90.00 161 SER A O 1
ATOM 1276 N N . GLU A 1 162 ? -5.830 17.561 7.832 1.00 91.12 162 GLU A N 1
ATOM 1277 C CA . GLU A 1 162 ? -7.133 17.919 7.270 1.00 91.12 162 GLU A CA 1
ATOM 1278 C C . GLU A 1 162 ? -7.087 18.196 5.753 1.00 91.12 162 GLU A C 1
ATOM 1280 O O . GLU A 1 162 ? -7.875 18.996 5.234 1.00 91.12 162 GLU A O 1
ATOM 1285 N N . ALA A 1 163 ? -6.131 17.587 5.049 1.00 92.31 163 ALA A N 1
ATOM 1286 C CA . ALA A 1 163 ? -5.906 17.727 3.614 1.00 92.31 163 ALA A CA 1
ATOM 1287 C C . ALA A 1 163 ? -6.773 16.763 2.791 1.00 92.31 163 ALA A C 1
ATOM 1289 O O . ALA A 1 163 ? -6.891 16.949 1.582 1.00 92.31 163 ALA A O 1
ATOM 1290 N N . ILE A 1 164 ? -7.415 15.793 3.442 1.00 93.44 164 ILE A N 1
ATOM 1291 C CA . ILE A 1 164 ? -8.366 14.854 2.846 1.00 93.44 164 ILE A CA 1
ATOM 1292 C C . ILE A 1 164 ? -9.580 14.642 3.765 1.00 93.44 164 ILE A C 1
ATOM 1294 O O . ILE A 1 164 ? -9.553 15.002 4.945 1.00 93.44 164 ILE A O 1
ATOM 1298 N N . GLU A 1 165 ? -10.673 14.115 3.212 1.00 90.56 165 GLU A N 1
ATOM 1299 C CA . GLU A 1 165 ? -11.872 13.763 3.977 1.00 90.56 165 GLU A CA 1
ATOM 1300 C C . GLU A 1 165 ? -11.604 12.514 4.841 1.00 90.56 165 GLU A C 1
ATOM 1302 O O . GLU A 1 165 ? -11.115 11.521 4.300 1.00 90.56 165 GLU A O 1
ATOM 1307 N N . PRO A 1 166 ? -11.917 12.531 6.153 1.00 88.44 166 PRO A N 1
ATOM 1308 C CA . PRO A 1 166 ? -11.710 11.369 7.014 1.00 88.44 166 PRO A CA 1
ATOM 1309 C C . PRO A 1 166 ? -12.481 10.138 6.530 1.00 88.44 166 PRO A C 1
ATOM 1311 O O . PRO A 1 166 ? -13.662 10.240 6.189 1.00 88.44 166 PRO A O 1
ATOM 1314 N N . GLY A 1 167 ? -11.833 8.974 6.546 1.00 87.06 167 GLY A N 1
ATOM 1315 C CA . GLY A 1 167 ? -12.424 7.709 6.108 1.00 87.06 167 GLY A CA 1
ATOM 1316 C C . GLY A 1 167 ? -12.418 7.506 4.591 1.00 87.06 167 GLY A C 1
ATOM 1317 O O . GLY A 1 167 ? -13.081 6.592 4.099 1.00 87.06 167 GLY A O 1
ATOM 1318 N N . THR A 1 168 ? -11.688 8.337 3.842 1.00 91.19 168 THR A N 1
ATOM 1319 C CA . THR A 1 168 ? -11.435 8.097 2.413 1.00 91.19 168 THR A CA 1
ATOM 1320 C C . THR A 1 168 ? -10.558 6.852 2.261 1.00 91.19 168 THR A C 1
ATOM 1322 O O . THR A 1 168 ? -9.573 6.709 2.970 1.00 91.19 168 THR A O 1
ATOM 1325 N N . SER A 1 169 ? -10.861 5.956 1.320 1.00 93.62 169 SER A N 1
ATOM 1326 C CA . SER A 1 169 ? -9.964 4.827 1.014 1.00 93.62 169 SER A CA 1
ATOM 1327 C C . SER A 1 169 ? -8.671 5.279 0.313 1.00 93.62 169 SER A C 1
ATOM 1329 O O . SER A 1 169 ? -8.646 6.316 -0.349 1.00 93.62 169 SER A O 1
ATOM 1331 N N . SER A 1 170 ? -7.601 4.484 0.388 1.00 93.06 170 SER A N 1
ATOM 1332 C CA . SER A 1 170 ? -6.336 4.779 -0.309 1.00 93.06 170 SER A CA 1
ATOM 1333 C C . SER A 1 170 ? -6.505 4.907 -1.832 1.00 93.06 170 SER A C 1
ATOM 1335 O O . SER A 1 170 ? -5.959 5.829 -2.434 1.00 93.06 170 SER A O 1
ATOM 1337 N N . ASP A 1 171 ? -7.327 4.058 -2.458 1.00 92.31 171 ASP A N 1
ATOM 1338 C CA . ASP A 1 171 ? -7.642 4.133 -3.895 1.00 92.31 171 ASP A CA 1
ATOM 1339 C C . ASP A 1 171 ? -8.433 5.408 -4.253 1.00 92.31 171 ASP A C 1
ATOM 1341 O O . ASP A 1 171 ? -8.088 6.126 -5.197 1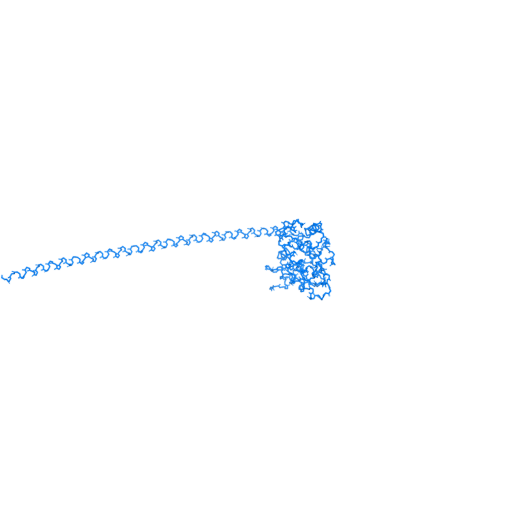.00 92.31 171 ASP A O 1
ATOM 1345 N N . GLU A 1 172 ? -9.454 5.773 -3.464 1.00 93.06 172 GLU A N 1
ATOM 1346 C CA . GLU A 1 172 ? -10.182 7.032 -3.688 1.00 93.06 172 GLU A CA 1
ATOM 1347 C C . GLU A 1 172 ? -9.260 8.250 -3.506 1.00 93.06 172 GLU A C 1
ATOM 1349 O O . GLU A 1 172 ? -9.331 9.195 -4.300 1.00 93.06 172 GLU A O 1
ATOM 1354 N N . ALA A 1 173 ? -8.362 8.213 -2.515 1.00 94.25 173 ALA A N 1
ATOM 1355 C CA . ALA A 1 173 ? -7.371 9.253 -2.263 1.00 94.25 173 ALA A CA 1
ATOM 1356 C C . ALA A 1 173 ? -6.390 9.402 -3.433 1.00 94.25 173 ALA A C 1
ATOM 1358 O O . ALA A 1 173 ? -6.194 10.515 -3.921 1.00 94.25 173 ALA A O 1
ATOM 1359 N N . SER A 1 174 ? -5.839 8.293 -3.931 1.00 94.44 174 SER A N 1
ATOM 1360 C CA . SER A 1 174 ? -4.956 8.251 -5.102 1.00 94.44 174 SER A CA 1
ATOM 1361 C C . SER A 1 174 ? -5.610 8.892 -6.333 1.00 94.44 174 SER A C 1
ATOM 1363 O O . SER A 1 174 ? -5.080 9.846 -6.921 1.00 94.44 174 SER A O 1
ATOM 1365 N N . ARG A 1 175 ? -6.825 8.450 -6.687 1.00 93.62 175 ARG A 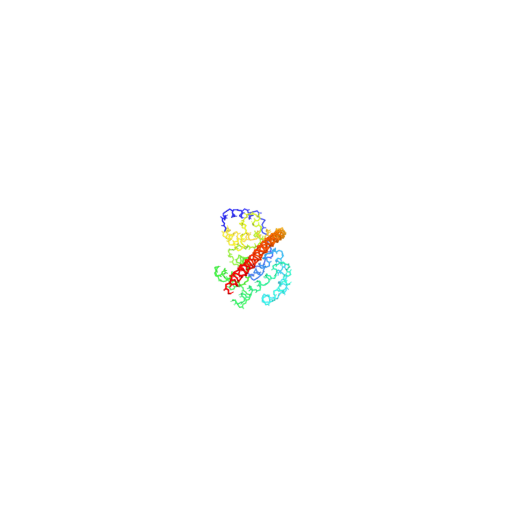N 1
ATOM 1366 C CA . ARG A 1 175 ? -7.583 8.992 -7.828 1.00 93.62 175 ARG A CA 1
ATOM 1367 C C . ARG A 1 175 ? -7.930 10.462 -7.641 1.00 93.62 175 ARG A C 1
ATOM 1369 O O . ARG A 1 175 ? -7.921 11.232 -8.601 1.00 93.62 175 ARG A O 1
ATOM 1376 N N . TRP A 1 176 ? -8.272 10.865 -6.420 1.00 94.38 176 TRP A N 1
ATOM 1377 C CA . TRP A 1 176 ? -8.569 12.257 -6.112 1.00 94.38 176 TRP A CA 1
ATOM 1378 C C . TRP A 1 176 ? -7.332 13.146 -6.252 1.00 94.38 176 TRP A C 1
ATOM 1380 O O . TRP A 1 176 ? -7.413 14.148 -6.962 1.00 94.38 176 TRP A O 1
ATOM 1390 N N . MET A 1 177 ? -6.194 12.761 -5.668 1.00 93.75 177 MET A N 1
ATOM 1391 C CA . MET A 1 177 ? -4.936 13.509 -5.773 1.00 93.75 177 MET A CA 1
ATOM 1392 C C . MET A 1 177 ? -4.468 13.632 -7.222 1.00 93.75 177 MET A C 1
ATOM 1394 O O . MET A 1 177 ? -4.096 14.725 -7.641 1.00 93.75 177 MET A O 1
ATOM 1398 N N . THR A 1 178 ? -4.589 12.559 -8.010 1.00 93.88 178 THR A N 1
ATOM 1399 C CA . THR A 1 178 ? -4.276 12.569 -9.451 1.00 93.88 178 THR A CA 1
ATOM 1400 C C . THR A 1 178 ? -5.082 13.632 -10.208 1.00 93.88 178 THR A C 1
ATOM 1402 O O . THR A 1 178 ? -4.561 14.268 -11.115 1.00 93.88 178 THR A O 1
ATOM 1405 N N . ARG A 1 179 ? -6.339 13.889 -9.815 1.00 93.19 179 ARG A N 1
ATOM 1406 C CA . ARG A 1 179 ? -7.166 14.959 -10.407 1.00 93.19 179 ARG A CA 1
ATOM 1407 C C . ARG A 1 179 ? -6.854 16.359 -9.874 1.00 93.19 179 ARG A C 1
ATOM 1409 O O . ARG A 1 179 ? -7.194 17.330 -10.538 1.00 93.19 179 ARG A O 1
ATOM 1416 N N . GLN A 1 180 ? -6.321 16.481 -8.656 1.00 91.88 180 GLN A N 1
ATOM 1417 C CA . GLN A 1 180 ? -6.059 17.787 -8.033 1.00 91.88 180 GLN A CA 1
ATOM 1418 C C . GLN A 1 180 ? -4.688 18.363 -8.391 1.00 91.88 180 GLN A C 1
ATOM 1420 O O . GLN A 1 180 ? -4.524 19.581 -8.364 1.00 91.88 180 GLN A O 1
ATOM 1425 N N . LEU A 1 181 ? -3.709 17.505 -8.673 1.00 89.62 181 LEU A N 1
ATOM 1426 C CA . LEU A 1 181 ? -2.349 17.900 -9.024 1.00 89.62 181 LEU A CA 1
ATOM 1427 C C . LEU A 1 181 ? -2.181 17.870 -10.540 1.00 89.62 181 LEU A C 1
ATOM 1429 O O . LEU A 1 181 ? -2.649 16.937 -11.194 1.00 89.62 181 LEU A O 1
ATOM 1433 N N . SER A 1 182 ? -1.514 18.883 -11.097 1.00 88.44 182 SER A N 1
ATOM 1434 C CA . SER A 1 182 ? -1.137 18.865 -12.510 1.00 88.44 182 SER A CA 1
ATOM 1435 C C . SER A 1 182 ? -0.070 17.799 -12.762 1.00 88.44 182 SER A C 1
ATOM 1437 O O . SER A 1 182 ? 0.703 17.467 -11.859 1.00 88.44 182 SER A O 1
ATOM 1439 N N . SER A 1 183 ? -0.004 17.298 -13.997 1.00 84.50 183 SER A N 1
ATOM 1440 C CA . SER A 1 183 ? 1.024 16.346 -14.441 1.00 84.50 183 SER A CA 1
ATOM 1441 C C . SER A 1 183 ? 2.433 16.837 -14.115 1.00 84.50 183 SER A C 1
ATOM 1443 O O . SER A 1 183 ? 3.219 16.107 -13.524 1.00 84.50 183 SER A O 1
ATOM 1445 N N . ASP A 1 184 ? 2.702 18.117 -14.376 1.00 85.56 184 ASP A N 1
ATOM 1446 C CA . ASP A 1 184 ? 4.027 18.733 -14.216 1.00 85.56 184 ASP A CA 1
ATOM 1447 C C . ASP A 1 184 ? 4.499 18.782 -12.753 1.00 85.56 184 ASP A C 1
ATOM 1449 O O . ASP A 1 184 ? 5.676 18.982 -12.468 1.00 85.56 184 ASP A O 1
ATOM 1453 N N . GLN A 1 185 ? 3.571 18.644 -11.803 1.00 83.88 185 GLN A N 1
ATOM 1454 C CA . GLN A 1 185 ? 3.862 18.643 -10.370 1.00 83.88 185 GLN A CA 1
ATOM 1455 C C . GLN A 1 185 ? 3.868 17.235 -9.770 1.00 83.88 185 GLN A C 1
ATOM 1457 O O . GLN A 1 185 ? 4.222 17.098 -8.598 1.00 83.88 185 GLN A O 1
ATOM 1462 N N . GLY A 1 186 ? 3.472 16.211 -10.534 1.00 84.94 186 GLY A N 1
ATOM 1463 C CA . GLY A 1 186 ? 3.255 14.851 -10.044 1.00 84.94 186 GLY A CA 1
ATOM 1464 C C . GLY A 1 186 ? 4.501 14.261 -9.396 1.00 84.94 186 GLY A C 1
ATOM 1465 O O . GLY A 1 186 ? 4.489 13.963 -8.204 1.00 84.94 186 GLY A O 1
ATOM 1466 N N . GLU A 1 187 ? 5.604 14.180 -10.137 1.00 86.00 187 GLU A N 1
ATOM 1467 C CA . GLU A 1 187 ? 6.857 13.578 -9.661 1.00 86.00 187 GLU A CA 1
ATOM 1468 C C . GLU A 1 187 ? 7.404 14.280 -8.405 1.00 86.00 187 GLU A C 1
ATOM 1470 O O . GLU A 1 187 ? 7.686 13.652 -7.378 1.00 86.00 187 GLU A O 1
ATOM 1475 N N . ALA A 1 188 ? 7.457 15.615 -8.435 1.00 88.31 188 ALA A N 1
ATOM 1476 C CA . ALA A 1 188 ? 7.892 16.410 -7.293 1.00 88.31 188 ALA A CA 1
ATOM 1477 C C . ALA A 1 188 ? 6.972 16.216 -6.075 1.00 88.31 188 ALA A C 1
ATOM 1479 O O . ALA A 1 188 ? 7.448 16.173 -4.937 1.00 88.31 188 ALA A O 1
ATOM 1480 N N . ALA A 1 189 ? 5.658 16.096 -6.286 1.00 90.88 189 ALA A N 1
ATOM 1481 C CA . ALA A 1 189 ? 4.704 15.828 -5.217 1.00 90.88 189 ALA A CA 1
ATOM 1482 C C . ALA A 1 189 ? 4.896 14.427 -4.622 1.00 90.88 189 ALA A C 1
ATOM 1484 O O . ALA A 1 189 ? 4.914 14.312 -3.397 1.00 90.88 189 ALA A O 1
ATOM 1485 N N . ILE A 1 190 ? 5.112 13.398 -5.450 1.00 91.19 190 ILE A N 1
ATOM 1486 C CA . ILE A 1 190 ? 5.396 12.022 -5.008 1.00 91.19 190 ILE A CA 1
ATOM 1487 C C . ILE A 1 190 ? 6.619 12.006 -4.089 1.00 91.19 190 ILE A C 1
ATOM 1489 O O . ILE A 1 190 ? 6.539 11.534 -2.954 1.00 91.19 190 ILE A O 1
ATOM 1493 N N . SER A 1 191 ? 7.728 12.599 -4.534 1.00 89.94 191 SER A N 1
ATOM 1494 C CA . SER A 1 191 ? 8.978 12.622 -3.767 1.00 89.94 191 SER A CA 1
ATOM 1495 C C . SER A 1 191 ? 8.841 13.374 -2.431 1.00 89.94 191 SER A C 1
ATOM 1497 O O . SER A 1 191 ? 9.318 12.918 -1.383 1.00 89.94 191 SER A O 1
ATOM 1499 N N . LYS A 1 192 ? 8.119 14.505 -2.427 1.00 92.38 192 LYS A N 1
ATOM 1500 C CA . LYS A 1 192 ? 7.816 15.272 -1.205 1.00 92.38 192 LYS A CA 1
ATOM 1501 C C . LYS A 1 192 ? 6.939 14.494 -0.229 1.00 92.38 192 LYS A C 1
ATOM 1503 O O . LYS A 1 192 ? 7.230 14.476 0.966 1.00 92.38 192 LYS A O 1
ATOM 1508 N N . MET A 1 193 ? 5.871 13.868 -0.722 1.00 92.31 193 MET A N 1
ATOM 1509 C CA . MET A 1 193 ? 4.959 13.068 0.098 1.00 92.31 193 MET A CA 1
ATOM 1510 C C . MET A 1 193 ? 5.686 11.870 0.707 1.00 92.31 193 MET A C 1
ATOM 1512 O O . MET A 1 193 ? 5.554 11.632 1.904 1.00 92.31 193 MET A O 1
ATOM 1516 N N . GLN A 1 194 ? 6.526 11.181 -0.067 1.00 91.56 194 GLN A N 1
ATOM 1517 C CA . GLN A 1 194 ? 7.312 10.063 0.447 1.00 91.56 194 GLN A CA 1
ATOM 1518 C C . GLN A 1 194 ? 8.313 10.512 1.521 1.00 91.56 194 GLN A C 1
ATOM 1520 O O . GLN A 1 194 ? 8.405 9.893 2.578 1.00 91.56 194 GLN A O 1
ATOM 1525 N N . THR A 1 195 ? 9.005 11.634 1.304 1.00 91.56 195 THR A N 1
ATOM 1526 C CA . THR A 1 195 ? 9.925 12.209 2.303 1.00 91.56 195 THR A CA 1
ATOM 1527 C C . THR A 1 195 ? 9.191 12.605 3.590 1.00 91.56 195 THR A C 1
ATOM 1529 O O . THR A 1 195 ? 9.725 12.481 4.698 1.00 91.56 195 THR A O 1
ATOM 1532 N N . TRP A 1 196 ? 7.949 13.071 3.464 1.00 92.38 196 TRP A N 1
ATOM 1533 C CA . TRP A 1 196 ? 7.102 13.379 4.609 1.00 92.38 196 TRP A CA 1
ATOM 1534 C C . TRP A 1 196 ? 6.700 12.120 5.382 1.00 92.38 196 TRP A C 1
ATOM 1536 O O . TRP A 1 196 ? 6.878 12.086 6.600 1.00 92.38 196 TRP A O 1
ATOM 1546 N N . VAL A 1 197 ? 6.272 11.063 4.682 1.00 92.12 197 VAL A N 1
ATOM 1547 C CA . VAL A 1 197 ? 6.007 9.743 5.278 1.00 92.12 197 VAL A CA 1
ATOM 1548 C C . VAL A 1 197 ? 7.246 9.215 5.993 1.00 92.12 197 VAL A C 1
ATOM 1550 O O . VAL A 1 197 ? 7.158 8.808 7.146 1.00 92.12 197 VAL A O 1
ATOM 1553 N N . ASP A 1 198 ? 8.426 9.295 5.379 1.00 91.00 198 ASP A N 1
ATOM 1554 C CA . ASP A 1 198 ? 9.673 8.850 6.003 1.00 91.00 198 ASP A CA 1
ATOM 1555 C C . ASP A 1 198 ? 9.949 9.549 7.336 1.00 91.00 198 ASP A C 1
ATOM 1557 O O . ASP A 1 198 ? 10.327 8.900 8.318 1.00 91.00 198 ASP A O 1
ATOM 1561 N N . THR A 1 199 ? 9.743 10.867 7.363 1.00 90.56 199 THR A N 1
ATOM 1562 C CA . THR A 1 199 ? 9.996 11.717 8.531 1.00 90.56 199 THR A CA 1
ATOM 1563 C C . THR A 1 199 ? 9.007 11.419 9.656 1.00 90.56 199 THR A C 1
ATOM 1565 O O . THR A 1 199 ? 9.402 11.299 10.816 1.00 90.56 199 THR A O 1
ATOM 1568 N N . GLU A 1 200 ? 7.733 11.234 9.316 1.00 90.19 200 GLU A N 1
ATOM 1569 C CA . GLU A 1 200 ? 6.649 11.072 10.287 1.00 90.19 200 GLU A CA 1
ATOM 1570 C C . GLU A 1 200 ? 6.311 9.608 10.609 1.00 90.19 200 GLU A C 1
ATOM 1572 O O . GLU A 1 200 ? 5.543 9.339 11.533 1.00 90.19 200 GLU A O 1
ATOM 1577 N N . SER A 1 201 ? 6.915 8.646 9.908 1.00 82.81 201 SER A N 1
ATOM 1578 C CA . SER A 1 201 ? 6.641 7.204 10.007 1.00 82.81 201 SER A CA 1
ATOM 1579 C C . SER A 1 201 ? 6.566 6.678 11.441 1.00 82.81 201 SER A C 1
ATOM 1581 O O . SER A 1 201 ? 5.611 5.997 11.818 1.00 82.81 201 SER A O 1
ATOM 1583 N N . ARG A 1 202 ? 7.535 7.037 12.295 1.00 83.06 202 ARG A N 1
ATOM 1584 C CA . ARG A 1 202 ? 7.543 6.621 13.709 1.00 83.06 202 ARG A CA 1
ATOM 1585 C C . ARG A 1 202 ? 6.330 7.154 14.469 1.00 83.06 202 ARG A C 1
ATOM 1587 O O . ARG A 1 202 ? 5.767 6.434 15.290 1.00 83.06 202 ARG A O 1
ATOM 1594 N N . ARG A 1 203 ? 5.936 8.404 14.206 1.00 87.94 203 ARG A N 1
ATOM 1595 C CA . ARG A 1 203 ? 4.784 9.049 14.845 1.00 87.94 203 ARG A CA 1
ATOM 1596 C C . ARG A 1 203 ? 3.483 8.386 14.399 1.00 87.94 203 ARG A C 1
ATOM 1598 O O . ARG A 1 203 ? 2.647 8.099 15.252 1.00 87.94 203 ARG A O 1
ATOM 1605 N N . ILE A 1 204 ? 3.345 8.082 13.108 1.00 83.81 204 ILE A N 1
ATOM 1606 C CA . ILE A 1 204 ? 2.158 7.418 12.540 1.00 83.81 204 ILE A CA 1
ATOM 1607 C C . ILE A 1 204 ? 1.983 6.026 13.139 1.00 83.81 204 ILE A C 1
ATOM 1609 O O . ILE A 1 204 ? 0.923 5.728 13.680 1.00 83.81 204 ILE A O 1
ATOM 1613 N N . VAL A 1 205 ? 3.033 5.197 13.123 1.00 79.31 205 VAL A N 1
ATOM 1614 C CA . VAL A 1 205 ? 2.973 3.828 13.664 1.00 79.31 205 VAL A CA 1
ATOM 1615 C C . VAL A 1 205 ? 2.569 3.848 15.141 1.00 79.31 205 VAL A C 1
ATOM 1617 O O . VAL A 1 205 ? 1.696 3.093 15.566 1.00 79.31 205 VAL A O 1
ATOM 1620 N N . GLN A 1 206 ? 3.131 4.767 15.931 1.00 83.00 206 GLN A N 1
ATOM 1621 C CA . GLN A 1 206 ? 2.740 4.926 17.334 1.00 83.00 206 GLN A CA 1
ATOM 1622 C C . GLN A 1 206 ? 1.302 5.442 17.497 1.00 83.00 206 GLN A C 1
ATOM 1624 O O . GLN A 1 206 ? 0.597 5.010 18.412 1.00 83.00 206 GLN A O 1
ATOM 1629 N N . SER A 1 207 ? 0.858 6.363 16.637 1.00 83.25 207 SER A N 1
ATOM 1630 C CA . SER A 1 207 ? -0.509 6.899 16.619 1.00 83.25 207 SER A CA 1
ATOM 1631 C C . SER A 1 207 ? -1.526 5.789 16.331 1.00 83.25 207 SER A C 1
ATOM 1633 O O . SER A 1 207 ? -2.462 5.613 17.115 1.00 83.25 207 SER A O 1
ATOM 1635 N N . ARG A 1 208 ? -1.291 4.966 15.299 1.00 80.38 208 ARG A N 1
ATOM 1636 C CA . ARG A 1 208 ? -2.118 3.795 14.953 1.00 80.38 208 ARG A CA 1
ATOM 1637 C C . ARG A 1 208 ? -2.242 2.820 16.108 1.00 80.38 208 ARG A C 1
ATOM 1639 O O . ARG A 1 208 ? -3.349 2.568 16.576 1.00 80.38 208 ARG A O 1
ATOM 1646 N N . GLN A 1 209 ? -1.112 2.378 16.659 1.00 82.19 209 GLN A N 1
ATOM 1647 C CA . GLN A 1 209 ? -1.099 1.440 17.783 1.00 82.19 209 GLN A CA 1
ATOM 1648 C C . GLN A 1 209 ? -1.869 1.975 19.000 1.00 82.19 209 GLN A C 1
ATOM 1650 O O . GLN A 1 209 ? -2.504 1.213 19.732 1.00 82.19 209 GLN A O 1
ATOM 1655 N N . ARG A 1 210 ? -1.834 3.292 19.249 1.00 85.00 210 ARG A N 1
ATOM 1656 C CA . ARG A 1 210 ? -2.628 3.921 20.317 1.00 85.00 210 ARG A CA 1
ATOM 1657 C C . ARG A 1 210 ? -4.122 3.931 19.987 1.00 85.00 210 ARG A C 1
ATOM 1659 O O . ARG A 1 210 ? -4.920 3.615 20.871 1.00 85.00 210 ARG A O 1
ATOM 1666 N N . ARG A 1 211 ? -4.502 4.274 18.751 1.00 83.69 211 ARG A N 1
ATOM 1667 C CA . ARG A 1 211 ? -5.902 4.285 18.286 1.00 83.69 211 ARG A CA 1
ATOM 1668 C C . ARG A 1 211 ? -6.516 2.884 18.322 1.00 83.69 211 ARG A C 1
ATOM 1670 O O . ARG A 1 211 ? -7.618 2.728 18.841 1.00 83.69 211 ARG A O 1
ATOM 1677 N N . GLU A 1 212 ? -5.789 1.864 17.879 1.00 82.38 212 GLU A N 1
ATOM 1678 C CA . GLU A 1 212 ? -6.222 0.461 17.933 1.00 82.38 212 GLU A CA 1
ATOM 1679 C C . GLU A 1 212 ? -6.432 -0.019 19.365 1.00 82.38 212 GLU A C 1
ATOM 1681 O O . GLU A 1 212 ? -7.497 -0.539 19.695 1.00 82.38 212 GLU A O 1
ATOM 1686 N N . LYS A 1 213 ? -5.470 0.238 20.261 1.00 84.62 213 LYS A N 1
ATOM 1687 C CA . LYS A 1 213 ? -5.615 -0.097 21.687 1.00 84.62 213 LYS A CA 1
ATOM 1688 C C . LYS A 1 213 ? -6.812 0.612 22.323 1.00 84.62 213 LYS A C 1
ATOM 1690 O O . LYS A 1 213 ? -7.516 0.016 23.140 1.00 84.62 213 LYS A O 1
ATOM 1695 N N . ALA A 1 214 ? -7.062 1.870 21.960 1.00 84.50 214 ALA A N 1
ATOM 1696 C CA . ALA A 1 214 ? -8.224 2.613 22.437 1.00 84.50 214 ALA A CA 1
ATOM 1697 C C . ALA A 1 214 ? -9.542 2.022 21.905 1.00 84.50 214 ALA A C 1
ATOM 1699 O O . ALA A 1 214 ? -10.476 1.832 22.687 1.00 84.50 214 ALA A O 1
ATOM 1700 N N . SER A 1 215 ? -9.600 1.678 20.615 1.00 84.69 215 SER A N 1
ATOM 1701 C CA . SER A 1 215 ? -10.756 1.036 19.977 1.00 84.69 215 SER A CA 1
ATOM 1702 C C . SER A 1 215 ? -11.057 -0.331 20.598 1.00 84.69 215 SER A C 1
ATOM 1704 O O . SER A 1 215 ? -12.190 -0.586 21.010 1.00 84.69 215 SER A O 1
ATOM 1706 N N . GLN A 1 216 ? -10.033 -1.167 20.794 1.00 85.44 216 GLN A N 1
ATOM 1707 C CA . GLN A 1 216 ? -10.172 -2.475 21.435 1.00 85.44 216 GLN A CA 1
ATOM 1708 C C . GLN A 1 216 ? -10.713 -2.342 22.861 1.00 85.44 216 GLN A C 1
ATOM 1710 O O . GLN A 1 216 ? -11.658 -3.031 23.243 1.00 85.44 216 GLN A O 1
ATOM 1715 N N . LYS A 1 217 ? -10.187 -1.387 23.638 1.00 86.62 217 LYS A N 1
ATOM 1716 C CA . LYS A 1 217 ? -10.674 -1.116 24.995 1.00 86.62 217 LYS A CA 1
ATOM 1717 C C . LYS A 1 217 ? -12.146 -0.685 25.004 1.00 86.62 217 LYS A C 1
ATOM 1719 O O . LYS A 1 217 ? -12.900 -1.119 25.877 1.00 86.62 217 LYS A O 1
ATOM 1724 N N . GLN A 1 218 ? -12.569 0.140 24.044 1.00 86.50 218 GLN A N 1
ATOM 1725 C CA . GLN A 1 218 ? -13.973 0.537 23.899 1.00 86.50 218 GLN A CA 1
ATOM 1726 C C . GLN A 1 218 ? -14.868 -0.641 23.488 1.00 86.50 218 GLN A C 1
ATOM 1728 O O . GLN A 1 218 ? -15.958 -0.797 24.041 1.00 86.50 218 GLN A O 1
ATOM 1733 N N . ALA A 1 219 ? -14.419 -1.489 22.561 1.00 85.94 219 ALA A N 1
ATOM 1734 C CA . ALA A 1 219 ? -15.143 -2.687 22.145 1.00 85.94 219 ALA A CA 1
ATOM 1735 C C . ALA A 1 219 ? -15.321 -3.674 23.312 1.00 85.94 219 ALA A C 1
ATOM 1737 O O . ALA A 1 219 ? -16.433 -4.149 23.561 1.00 85.94 219 ALA A O 1
ATOM 1738 N N . ASP A 1 220 ? -14.263 -3.905 24.091 1.00 89.06 220 ASP A N 1
ATOM 1739 C CA . ASP A 1 220 ? -14.295 -4.755 25.282 1.00 89.06 220 ASP A CA 1
ATOM 1740 C C . ASP A 1 220 ? -15.242 -4.198 26.350 1.00 89.06 220 ASP A C 1
ATOM 1742 O O . ASP A 1 220 ? -15.994 -4.949 26.980 1.00 89.06 220 ASP A O 1
ATOM 1746 N N . GLN A 1 221 ? -15.246 -2.876 26.546 1.00 88.94 221 GLN A N 1
ATOM 1747 C CA . GLN A 1 221 ? -16.160 -2.221 27.476 1.00 88.94 221 GLN A CA 1
ATOM 1748 C C . GLN A 1 221 ? -17.621 -2.379 27.033 1.00 88.94 221 GLN A C 1
ATOM 1750 O O . GLN A 1 221 ? -18.448 -2.830 27.829 1.00 88.94 221 GLN A O 1
ATOM 1755 N N . ARG A 1 222 ? -17.925 -2.129 25.752 1.00 90.31 222 ARG A N 1
ATOM 1756 C CA . ARG A 1 222 ? -19.264 -2.352 25.181 1.00 90.31 222 ARG A CA 1
ATOM 1757 C C . ARG A 1 222 ? -19.698 -3.812 25.308 1.00 90.31 222 ARG A C 1
ATOM 1759 O O . ARG A 1 222 ? -20.854 -4.092 25.617 1.00 90.31 222 ARG A O 1
ATOM 1766 N N . MET A 1 223 ? -18.786 -4.767 25.114 1.00 89.31 223 MET A N 1
ATOM 1767 C CA . MET A 1 223 ? -19.098 -6.188 25.287 1.00 89.31 223 MET A CA 1
ATOM 1768 C C . MET A 1 223 ? -19.420 -6.522 26.751 1.00 89.31 223 MET A C 1
ATOM 1770 O O . MET A 1 223 ? -20.372 -7.260 27.018 1.00 89.31 223 MET A O 1
ATOM 1774 N N . LYS A 1 224 ? -18.668 -5.964 27.710 1.00 89.88 224 LYS A N 1
ATOM 1775 C CA . LYS A 1 224 ? -18.931 -6.127 29.150 1.00 89.88 224 LYS A CA 1
ATOM 1776 C C . LYS A 1 224 ? -20.282 -5.538 29.550 1.00 89.88 224 LYS A C 1
ATOM 1778 O O . LYS A 1 224 ? -21.018 -6.187 30.290 1.00 89.88 224 LYS A O 1
ATOM 1783 N N . GLU A 1 225 ? -20.628 -4.358 29.045 1.00 90.00 225 GLU A N 1
ATOM 1784 C CA . GLU A 1 225 ? -21.930 -3.720 29.281 1.00 90.00 225 GLU A CA 1
ATOM 1785 C C . GLU A 1 225 ? -23.076 -4.574 28.724 1.00 90.00 225 GLU A C 1
ATOM 1787 O O . GLU A 1 225 ? -23.978 -4.941 29.478 1.00 90.00 225 GLU A O 1
ATOM 1792 N N . ARG A 1 226 ? -22.976 -5.043 27.471 1.00 91.56 2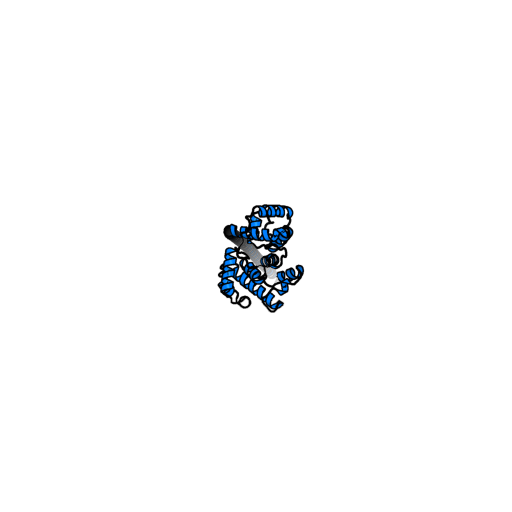26 ARG A N 1
ATOM 1793 C CA . ARG A 1 226 ? -23.978 -5.950 26.874 1.00 91.56 226 ARG A CA 1
ATOM 1794 C C . ARG A 1 226 ? -24.120 -7.270 27.635 1.00 91.56 226 ARG A C 1
ATOM 1796 O O . ARG A 1 226 ? -25.218 -7.815 27.721 1.00 91.56 226 ARG A O 1
ATOM 1803 N N . ARG A 1 227 ? -23.030 -7.817 28.190 1.00 92.00 227 ARG A N 1
ATOM 1804 C CA . ARG A 1 227 ? -23.086 -9.025 29.038 1.00 92.00 227 ARG A CA 1
ATOM 1805 C C . ARG A 1 227 ? -23.829 -8.760 30.348 1.00 92.00 227 ARG A C 1
ATOM 1807 O O . ARG A 1 227 ? -24.637 -9.597 30.746 1.00 92.00 227 ARG A O 1
ATOM 1814 N N . LYS A 1 228 ? -23.591 -7.612 30.994 1.00 90.25 228 LYS A N 1
ATOM 1815 C CA . LYS A 1 228 ? -24.310 -7.208 32.215 1.00 90.25 228 LYS A CA 1
ATOM 1816 C C . LYS A 1 228 ? -25.801 -7.008 31.946 1.00 90.25 228 LYS A C 1
ATOM 1818 O O . LYS A 1 228 ? -26.618 -7.524 32.700 1.00 90.25 228 LYS A O 1
ATOM 1823 N N . GLU A 1 229 ? -26.143 -6.333 30.853 1.00 88.50 229 GLU A N 1
ATOM 1824 C CA . GLU A 1 229 ? -27.530 -6.098 30.442 1.00 88.50 22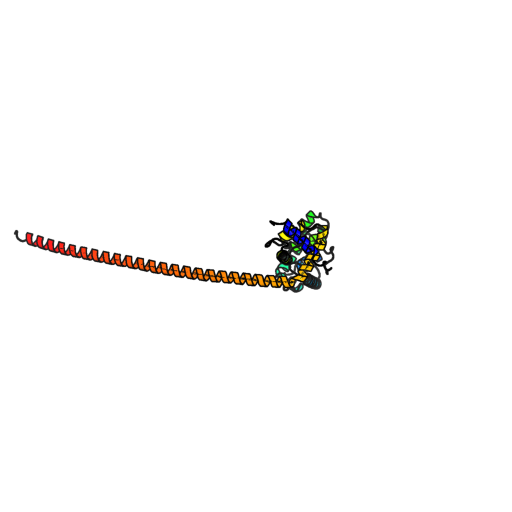9 GLU A CA 1
ATOM 1825 C C . GLU A 1 229 ? -28.271 -7.416 30.167 1.00 88.50 229 GLU A C 1
ATOM 1827 O O . GLU A 1 229 ? -29.341 -7.658 30.721 1.00 88.50 229 GLU A O 1
ATOM 1832 N N . ARG A 1 230 ? -27.653 -8.341 29.418 1.00 90.06 230 ARG A N 1
ATOM 1833 C CA . ARG A 1 230 ? -28.218 -9.681 29.175 1.00 90.06 230 ARG A CA 1
ATOM 1834 C C . ARG A 1 230 ? -28.400 -10.494 30.457 1.00 90.06 230 ARG A C 1
ATOM 1836 O O . ARG A 1 230 ? -29.386 -11.215 30.582 1.00 90.06 230 ARG A O 1
ATOM 1843 N N . ALA A 1 231 ? -27.464 -10.401 31.401 1.00 89.12 231 ALA A N 1
ATOM 1844 C CA . ALA A 1 231 ? -27.581 -11.084 32.688 1.00 89.12 231 ALA A CA 1
ATOM 1845 C C . ALA A 1 231 ? -28.724 -10.506 33.543 1.00 89.12 231 ALA A C 1
ATOM 1847 O O . ALA A 1 231 ? -29.429 -11.264 34.212 1.00 89.12 231 ALA A O 1
ATOM 1848 N N . ALA A 1 232 ? -28.935 -9.187 33.493 1.00 88.50 232 ALA A N 1
ATOM 1849 C CA . ALA A 1 232 ? -30.045 -8.523 34.168 1.00 88.50 232 ALA A CA 1
ATOM 1850 C C . ALA A 1 232 ? -31.403 -8.920 33.562 1.00 88.50 232 ALA A C 1
ATOM 1852 O O . ALA A 1 232 ? -32.279 -9.357 34.310 1.00 88.50 232 ALA A O 1
ATOM 1853 N N . ASP A 1 233 ? -31.545 -8.883 32.231 1.00 89.50 233 ASP A N 1
ATOM 1854 C CA . ASP A 1 233 ? -32.767 -9.321 31.530 1.00 89.50 233 ASP A CA 1
ATOM 1855 C C . ASP A 1 233 ? -33.069 -10.804 31.816 1.00 89.50 233 ASP A C 1
ATOM 1857 O O . ASP A 1 233 ? -34.188 -11.175 32.169 1.00 89.50 233 ASP A O 1
ATOM 1861 N N . ALA A 1 234 ? -32.052 -11.675 31.794 1.00 89.19 234 ALA A N 1
ATOM 1862 C CA . ALA A 1 234 ? -32.224 -13.085 32.146 1.00 89.19 234 ALA A CA 1
ATOM 1863 C C . ALA A 1 234 ? -32.708 -13.283 33.595 1.00 89.19 234 ALA A C 1
ATOM 1865 O O . ALA A 1 234 ? -33.560 -14.142 33.852 1.00 89.19 234 ALA A O 1
ATOM 1866 N N . LYS A 1 235 ? -32.198 -12.488 34.546 1.00 89.25 235 LYS A N 1
ATOM 1867 C CA . LYS A 1 235 ? -32.623 -12.536 35.953 1.00 89.25 235 LYS A CA 1
ATOM 1868 C C . LYS A 1 235 ? -34.064 -12.049 36.116 1.00 89.25 235 LYS A C 1
ATOM 1870 O O . LYS A 1 235 ? -34.831 -12.694 36.829 1.00 89.25 235 LYS A O 1
ATOM 1875 N N . GLN A 1 236 ? -34.441 -10.972 35.429 1.00 88.00 236 GLN A N 1
ATOM 1876 C CA . GLN A 1 236 ? -35.805 -10.446 35.446 1.00 88.00 236 GLN A CA 1
ATOM 1877 C C . GLN A 1 236 ? -36.798 -11.454 34.851 1.00 88.00 236 GLN A C 1
ATOM 1879 O O . GLN A 1 236 ? -37.771 -11.818 35.507 1.00 88.00 236 GLN A O 1
ATOM 1884 N N . ARG A 1 237 ? -36.496 -12.018 33.676 1.00 89.81 237 ARG A N 1
ATOM 1885 C CA . ARG A 1 237 ? -37.329 -13.056 33.046 1.00 89.81 237 ARG A CA 1
ATOM 1886 C C . ARG A 1 237 ? -37.486 -14.298 33.918 1.00 89.81 237 ARG A C 1
ATOM 1888 O O . ARG A 1 237 ? -38.539 -14.936 33.902 1.00 89.81 237 ARG A O 1
ATOM 1895 N N . ARG A 1 238 ? -36.448 -14.679 34.670 1.00 90.06 238 ARG A N 1
ATOM 1896 C CA . ARG A 1 238 ? -36.534 -15.795 35.621 1.00 90.06 238 ARG A CA 1
ATOM 1897 C C . ARG A 1 238 ? -37.474 -15.466 36.782 1.00 90.06 238 ARG A C 1
ATOM 1899 O O . ARG A 1 238 ? -38.313 -16.303 37.106 1.00 90.06 238 ARG A O 1
ATOM 1906 N N . ALA A 1 239 ? -37.379 -14.264 37.348 1.00 88.00 239 ALA A N 1
ATOM 1907 C CA . ALA A 1 239 ? -38.275 -13.812 38.412 1.00 88.00 239 ALA A CA 1
ATOM 1908 C C . ALA A 1 239 ? -39.743 -13.763 37.944 1.00 88.00 239 ALA A C 1
ATOM 1910 O O . ALA A 1 239 ? -40.620 -14.302 38.616 1.00 88.00 239 ALA A O 1
ATOM 1911 N N . GLU A 1 240 ? -40.005 -13.224 36.749 1.00 89.00 240 GLU A N 1
ATOM 1912 C CA . GLU A 1 240 ? -41.349 -13.183 36.154 1.00 89.00 240 GLU A CA 1
ATOM 1913 C C . GLU A 1 240 ? -41.921 -14.590 35.914 1.00 89.00 240 GLU A C 1
ATOM 1915 O O . GLU A 1 240 ? -43.094 -14.853 36.194 1.00 89.00 240 GLU A O 1
ATOM 1920 N N . ARG A 1 241 ? -41.091 -15.537 35.448 1.00 88.75 241 ARG A N 1
ATOM 1921 C CA . ARG A 1 241 ? -41.492 -16.945 35.285 1.00 88.75 241 ARG A CA 1
ATOM 1922 C C . ARG A 1 241 ? -41.818 -17.614 36.619 1.00 88.75 241 ARG A C 1
ATOM 1924 O O . ARG A 1 241 ? -42.805 -18.347 36.691 1.00 88.75 241 ARG A O 1
ATOM 1931 N N . GLU A 1 242 ? -41.025 -17.372 37.661 1.00 88.69 242 GLU A N 1
ATOM 1932 C CA . GLU A 1 242 ? -41.271 -17.914 39.004 1.00 88.69 242 GLU A CA 1
ATOM 1933 C C . GLU A 1 242 ? -42.562 -17.346 39.616 1.00 88.69 242 GLU A C 1
ATOM 1935 O O . GLU A 1 242 ? -43.369 -18.099 40.170 1.00 88.69 242 GLU A O 1
ATOM 1940 N N . GLU A 1 243 ? -42.825 -16.048 39.454 1.00 88.25 243 GLU A N 1
ATOM 1941 C CA . GLU A 1 243 ? -44.069 -15.426 39.917 1.00 88.25 243 GLU A CA 1
ATOM 1942 C C . GLU A 1 243 ? -45.294 -15.962 39.156 1.00 88.25 243 GLU A C 1
ATOM 1944 O O . GLU A 1 243 ? -46.311 -16.321 39.763 1.00 88.25 243 GLU A O 1
ATOM 1949 N N . ALA A 1 244 ? -45.194 -16.094 37.830 1.00 86.44 244 ALA A N 1
ATOM 1950 C CA . ALA A 1 244 ? -46.249 -16.676 37.006 1.00 86.44 244 ALA A CA 1
ATOM 1951 C C . ALA A 1 244 ? -46.540 -18.139 37.390 1.00 86.44 244 ALA A C 1
ATOM 1953 O O . ALA A 1 244 ? -47.706 -18.546 37.442 1.00 86.44 244 ALA A O 1
ATOM 1954 N N . ALA A 1 245 ? -45.503 -18.923 37.707 1.00 87.12 245 ALA A N 1
ATOM 1955 C CA . ALA A 1 245 ? -45.648 -20.293 38.190 1.00 87.12 245 ALA A CA 1
ATOM 1956 C C . ALA A 1 245 ? -46.366 -20.345 39.549 1.00 87.12 245 ALA A C 1
ATOM 1958 O O . ALA A 1 245 ? -47.314 -21.119 39.702 1.00 87.12 245 ALA A O 1
ATOM 1959 N N . ARG A 1 246 ? -46.003 -19.470 40.502 1.00 89.12 246 ARG A N 1
ATOM 1960 C CA . ARG A 1 246 ? -46.689 -19.361 41.806 1.00 89.12 246 ARG A CA 1
ATOM 1961 C C . ARG A 1 246 ? -48.166 -19.001 41.649 1.00 89.12 246 ARG A C 1
ATOM 1963 O O . ARG A 1 246 ? -49.019 -19.653 42.250 1.00 89.12 246 ARG A O 1
ATOM 1970 N N . LYS A 1 247 ? -48.491 -18.024 40.795 1.00 86.81 247 LYS A N 1
ATOM 1971 C CA . LYS A 1 247 ? -49.882 -17.633 40.501 1.00 86.81 247 LYS A CA 1
ATOM 1972 C C . LYS A 1 247 ? -50.688 -18.785 39.890 1.00 86.81 247 LYS A C 1
ATOM 1974 O O . LYS A 1 247 ? -51.836 -19.004 40.278 1.00 86.81 247 LYS A O 1
ATOM 1979 N N . ARG A 1 248 ? -50.097 -19.559 38.969 1.00 86.31 248 ARG A N 1
ATOM 1980 C CA . ARG A 1 248 ? -50.745 -20.750 38.383 1.00 86.31 248 ARG A CA 1
ATOM 1981 C C . ARG A 1 248 ? -50.974 -21.852 39.419 1.00 86.31 248 ARG A C 1
ATOM 1983 O O . ARG A 1 248 ? -52.072 -22.404 39.456 1.00 86.31 248 ARG A O 1
ATOM 1990 N N . ALA A 1 249 ? -49.991 -22.125 40.277 1.00 81.75 249 ALA A N 1
ATOM 1991 C CA . ALA A 1 249 ? -50.109 -23.116 41.346 1.00 81.75 249 ALA A CA 1
ATOM 1992 C C . ALA A 1 249 ? -51.208 -22.747 42.359 1.00 81.75 249 ALA A C 1
ATOM 1994 O O . ALA A 1 249 ? -52.053 -23.581 42.676 1.00 81.75 249 ALA A O 1
ATOM 1995 N N . ALA A 1 250 ? -51.273 -21.481 42.787 1.00 82.69 250 ALA A N 1
ATOM 1996 C CA . ALA A 1 250 ? -52.321 -20.996 43.688 1.00 82.69 250 ALA A CA 1
ATOM 1997 C C . ALA A 1 250 ? -53.726 -21.122 43.071 1.00 82.69 250 ALA A C 1
ATOM 1999 O O . ALA A 1 250 ? -54.667 -21.568 43.729 1.00 82.69 250 ALA A O 1
ATOM 2000 N N . LYS A 1 251 ? -53.872 -20.795 41.779 1.00 83.06 251 LYS A N 1
ATOM 2001 C CA . LYS A 1 251 ? -55.153 -20.918 41.066 1.00 83.06 251 LYS A CA 1
ATOM 2002 C C . LYS A 1 251 ? -55.583 -22.381 40.898 1.00 83.06 251 LYS A C 1
ATOM 2004 O O . LYS A 1 251 ? -56.772 -22.678 40.993 1.00 83.06 251 LYS A O 1
ATOM 2009 N N . ALA A 1 252 ? -54.633 -23.292 40.675 1.00 80.44 252 ALA A N 1
ATOM 2010 C CA . ALA A 1 252 ? -54.898 -24.728 40.613 1.00 80.44 252 ALA A CA 1
ATOM 2011 C C . ALA A 1 252 ? -55.332 -25.288 41.978 1.00 80.44 252 ALA A C 1
ATOM 2013 O O . ALA A 1 252 ? -56.326 -26.011 42.043 1.00 80.44 252 ALA A O 1
ATOM 2014 N N . ALA A 1 253 ? -54.659 -24.890 43.063 1.00 77.94 253 ALA A N 1
ATOM 2015 C CA . ALA A 1 253 ? -55.015 -25.285 44.426 1.00 77.94 253 ALA A CA 1
ATOM 2016 C C . ALA A 1 253 ? -56.426 -24.809 44.817 1.00 77.94 253 ALA A C 1
ATOM 2018 O O . ALA A 1 253 ? -57.240 -25.612 45.270 1.00 77.94 253 ALA A O 1
ATOM 2019 N N . ALA A 1 254 ? -56.768 -23.546 44.537 1.00 78.94 254 ALA A N 1
ATOM 2020 C CA . ALA A 1 254 ? -58.107 -23.012 44.798 1.00 78.94 254 ALA A CA 1
ATOM 2021 C C . ALA A 1 254 ? -59.203 -23.749 44.003 1.00 78.94 254 ALA A C 1
ATOM 2023 O O . ALA A 1 254 ? -60.297 -23.999 44.512 1.00 78.94 254 ALA A O 1
ATOM 2024 N N . LYS A 1 255 ? -58.912 -24.140 42.754 1.00 80.19 255 LYS A N 1
ATOM 2025 C CA . LYS A 1 255 ? -59.852 -24.899 41.915 1.00 80.19 255 LYS A CA 1
ATOM 2026 C C . LYS A 1 255 ? -60.048 -26.331 42.428 1.00 80.19 255 LYS A C 1
ATOM 2028 O O . LYS A 1 255 ? -61.172 -26.829 42.398 1.00 80.19 255 LYS A O 1
ATOM 2033 N N . ALA A 1 256 ? -58.989 -26.967 42.929 1.00 75.94 256 ALA A N 1
ATOM 2034 C CA . ALA A 1 256 ? -59.060 -28.287 43.554 1.00 75.94 256 ALA A CA 1
ATOM 2035 C C . ALA A 1 256 ? -59.851 -28.257 44.874 1.00 75.94 256 ALA A C 1
ATOM 2037 O O . ALA A 1 256 ? -60.682 -29.131 45.117 1.00 75.94 256 ALA A O 1
ATOM 2038 N N . GLU A 1 257 ? -59.664 -27.221 45.695 1.00 77.69 257 GLU A N 1
ATOM 2039 C CA . GLU A 1 257 ? -60.418 -27.047 46.941 1.00 77.69 257 GLU A CA 1
ATOM 2040 C C . GLU A 1 257 ? -61.914 -26.797 46.675 1.00 77.69 257 GLU A C 1
ATOM 2042 O O . GLU A 1 257 ? -62.777 -27.381 47.334 1.00 77.69 257 GLU A O 1
ATOM 2047 N N . ALA A 1 258 ? -62.241 -25.992 45.659 1.00 75.38 258 ALA A N 1
ATOM 2048 C CA . ALA A 1 258 ? -63.622 -25.769 45.236 1.00 75.38 258 ALA A CA 1
ATOM 2049 C C . ALA A 1 258 ? -64.290 -27.053 44.710 1.00 75.38 258 ALA A C 1
ATOM 2051 O O . ALA A 1 258 ? -65.460 -27.301 45.008 1.00 75.38 258 ALA A O 1
ATOM 2052 N N . ALA A 1 259 ? -63.552 -27.890 43.971 1.00 74.94 259 ALA A N 1
ATOM 2053 C CA . ALA A 1 259 ? -64.043 -29.184 43.500 1.00 74.94 259 ALA A CA 1
ATOM 2054 C C . ALA A 1 259 ? -64.334 -30.143 44.668 1.00 74.94 259 ALA A C 1
ATOM 2056 O O . ALA A 1 259 ? -65.413 -30.734 44.708 1.00 74.94 259 ALA A O 1
ATOM 2057 N N . ARG A 1 260 ? -63.440 -30.213 45.667 1.00 76.44 260 ARG A N 1
ATOM 2058 C CA . ARG A 1 260 ? -63.655 -31.004 46.892 1.00 76.44 260 ARG A CA 1
ATOM 2059 C C . ARG A 1 260 ? -64.903 -30.565 47.660 1.00 76.44 260 ARG A C 1
ATOM 2061 O O . ARG A 1 260 ? -65.745 -31.397 47.985 1.00 76.44 260 ARG A O 1
ATOM 2068 N N . LYS A 1 261 ? -65.083 -29.256 47.876 1.00 74.69 261 LYS A N 1
ATOM 2069 C CA . LYS A 1 261 ? -66.281 -28.717 48.552 1.00 74.69 261 LYS A CA 1
ATOM 2070 C C . LYS A 1 261 ? -67.570 -28.980 47.762 1.00 74.69 261 LYS A C 1
ATOM 2072 O O . LYS A 1 261 ? -68.641 -29.129 48.353 1.00 74.69 261 LYS A O 1
ATOM 2077 N N . ALA A 1 262 ? -67.498 -29.042 46.431 1.00 72.50 262 ALA A N 1
ATOM 2078 C CA . ALA A 1 262 ? -68.641 -29.388 45.588 1.00 72.50 262 ALA A CA 1
ATOM 2079 C C . ALA A 1 262 ? -69.003 -30.883 45.674 1.00 72.50 262 ALA A C 1
ATOM 2081 O O . ALA A 1 262 ? -70.190 -31.214 45.713 1.00 72.50 262 ALA A O 1
ATOM 2082 N N . GLU A 1 263 ? -68.010 -31.773 45.748 1.00 71.56 263 GLU A N 1
ATOM 2083 C CA . GLU A 1 263 ? -68.226 -33.204 45.995 1.00 71.56 263 GLU A CA 1
ATOM 2084 C C . GLU A 1 263 ? -68.807 -33.471 47.384 1.00 71.56 263 GLU A C 1
ATOM 2086 O O . GLU A 1 263 ? -69.795 -34.195 47.495 1.00 71.56 263 GLU A O 1
ATOM 2091 N N . GLU A 1 264 ? -68.292 -32.821 48.430 1.00 72.81 264 GLU A N 1
ATOM 2092 C CA . GLU A 1 264 ? -68.838 -32.950 49.789 1.00 72.81 264 GLU A CA 1
ATOM 2093 C C . GLU A 1 264 ? -70.299 -32.486 49.867 1.00 72.81 264 GLU A C 1
ATOM 2095 O O . GLU A 1 264 ? -71.137 -33.150 50.481 1.00 72.81 264 GLU A O 1
ATOM 2100 N N . ARG A 1 265 ? -70.655 -31.396 49.173 1.00 72.12 265 ARG A N 1
ATOM 2101 C CA . ARG A 1 265 ? -72.052 -30.932 49.077 1.00 72.12 265 ARG A CA 1
ATOM 2102 C C . ARG A 1 265 ? -72.949 -31.903 48.308 1.00 72.12 265 ARG A C 1
ATOM 2104 O O . ARG A 1 265 ? -74.118 -32.055 48.666 1.00 72.12 265 ARG A O 1
ATOM 2111 N N . LYS A 1 266 ? -72.436 -32.569 47.268 1.00 70.69 266 LYS A N 1
ATOM 2112 C CA . LYS A 1 266 ? -73.180 -33.616 46.549 1.00 70.69 266 LYS A CA 1
ATOM 2113 C C . LYS A 1 266 ? -73.383 -34.855 47.423 1.00 70.69 266 LYS A C 1
ATOM 2115 O O . LYS A 1 266 ? -74.494 -35.375 47.468 1.00 70.69 266 LYS A O 1
ATOM 2120 N N . ALA A 1 267 ? -72.361 -35.274 48.166 1.00 68.31 267 ALA A N 1
ATOM 2121 C CA . ALA A 1 267 ? -72.450 -36.392 49.101 1.00 68.31 267 ALA A CA 1
ATOM 2122 C C . ALA A 1 267 ? -73.432 -36.110 50.254 1.00 68.31 267 ALA A C 1
ATOM 2124 O O . ALA A 1 267 ? -74.202 -36.990 50.637 1.00 68.31 267 ALA A O 1
ATOM 2125 N N . ALA A 1 268 ? -73.472 -34.873 50.765 1.00 67.56 268 ALA A N 1
ATOM 2126 C CA . ALA A 1 268 ? -74.446 -34.456 51.775 1.00 67.56 268 ALA A CA 1
ATOM 2127 C C . ALA A 1 268 ? -75.893 -34.511 51.250 1.00 67.56 268 ALA A C 1
ATOM 2129 O O . ALA A 1 268 ? -76.764 -35.063 51.921 1.00 67.56 268 ALA A O 1
ATOM 2130 N N . LYS A 1 269 ? -76.141 -34.035 50.020 1.00 66.38 269 LYS A N 1
ATOM 2131 C CA . LYS A 1 269 ? -77.468 -34.115 49.379 1.00 66.38 269 LYS A CA 1
ATOM 2132 C C . LYS A 1 269 ? -77.918 -35.550 49.103 1.00 66.38 269 LYS A C 1
ATOM 2134 O O . LYS A 1 269 ? -79.105 -35.842 49.217 1.00 66.38 269 LYS A O 1
ATOM 2139 N N . LEU A 1 270 ? -76.992 -36.450 48.765 1.00 62.81 270 LEU A N 1
ATOM 2140 C CA . LEU A 1 270 ? -77.316 -37.862 48.552 1.00 62.81 270 LEU A CA 1
ATOM 2141 C C . LEU A 1 270 ? -77.764 -38.534 49.860 1.00 62.81 270 LEU A C 1
ATOM 2143 O O . LEU A 1 270 ? -78.762 -39.250 49.872 1.00 62.81 270 LEU A O 1
ATOM 2147 N N . LYS A 1 271 ? -77.088 -38.225 50.975 1.00 64.06 271 LYS A N 1
ATOM 2148 C CA . LYS A 1 271 ? -77.463 -38.713 52.312 1.00 64.06 271 LYS A CA 1
ATOM 2149 C C . LYS A 1 271 ? -78.807 -38.151 52.786 1.00 64.06 271 LYS A C 1
ATOM 2151 O O . LYS A 1 271 ? -79.565 -38.856 53.449 1.00 64.06 271 LYS A O 1
ATOM 2156 N N . GLU A 1 272 ? -79.136 -36.910 52.430 1.00 60.28 272 GLU A N 1
ATOM 2157 C CA . GLU A 1 272 ? -80.450 -36.310 52.707 1.00 60.28 272 GLU A CA 1
ATOM 2158 C C . GLU A 1 272 ? -81.574 -36.972 51.893 1.00 60.28 272 GLU A C 1
ATOM 2160 O O . GLU A 1 272 ? -82.640 -37.277 52.434 1.00 60.28 272 GLU A O 1
ATOM 2165 N N . ALA A 1 273 ? -81.315 -37.283 50.618 1.00 59.94 273 ALA A N 1
ATOM 2166 C CA . ALA A 1 273 ? -82.248 -38.004 49.754 1.00 59.94 273 ALA A CA 1
ATOM 2167 C C . ALA A 1 273 ? -82.484 -39.451 50.226 1.00 59.94 273 ALA A C 1
ATOM 2169 O O . ALA A 1 273 ? -83.620 -39.927 50.210 1.00 59.94 273 ALA A O 1
ATOM 2170 N N . GLU A 1 274 ? -81.446 -40.131 50.721 1.00 59.62 274 GLU A N 1
ATOM 2171 C CA . GLU A 1 274 ? -81.566 -41.460 51.332 1.00 59.62 274 GLU A CA 1
ATOM 2172 C C . GLU A 1 274 ? -82.409 -41.432 52.615 1.00 59.62 274 GLU A C 1
ATOM 2174 O O . GLU A 1 274 ? -83.244 -42.312 52.840 1.00 59.62 274 GLU A O 1
ATOM 2179 N N . LYS A 1 275 ? -82.256 -40.387 53.438 1.00 59.62 275 LYS A N 1
ATOM 2180 C CA . LYS A 1 275 ? -83.054 -40.198 54.659 1.00 59.62 275 LYS A CA 1
ATOM 2181 C C . LYS A 1 275 ? -84.533 -39.939 54.332 1.00 59.62 275 LYS A C 1
ATOM 2183 O O . LYS A 1 275 ? -85.407 -40.538 54.959 1.00 59.62 275 LYS A O 1
ATOM 2188 N N . ALA A 1 276 ? -84.813 -39.147 53.294 1.00 58.12 276 ALA A N 1
ATOM 2189 C CA . ALA A 1 276 ? -86.168 -38.894 52.795 1.00 58.12 276 ALA A CA 1
ATOM 2190 C C . ALA A 1 276 ? -86.813 -40.133 52.135 1.00 58.12 276 ALA A C 1
ATOM 2192 O O . ALA A 1 276 ? -88.020 -40.363 52.267 1.00 58.12 276 ALA A O 1
ATOM 2193 N N . ALA A 1 277 ? -86.023 -40.977 51.461 1.00 57.47 277 ALA A N 1
ATOM 2194 C CA . ALA A 1 277 ? -86.490 -42.252 50.915 1.00 57.47 277 ALA A CA 1
ATOM 2195 C C . ALA A 1 277 ? -86.838 -43.257 52.028 1.00 57.47 277 ALA A C 1
ATOM 2197 O O . ALA A 1 277 ? -87.858 -43.947 51.943 1.00 57.47 277 ALA A O 1
ATOM 2198 N N . ARG A 1 278 ? -86.057 -43.283 53.117 1.00 57.81 278 ARG A N 1
ATOM 2199 C CA . ARG A 1 278 ? -86.329 -44.121 54.298 1.00 57.81 278 ARG A CA 1
ATOM 2200 C C . ARG A 1 278 ? -87.598 -43.701 55.049 1.00 57.81 278 ARG A C 1
ATOM 2202 O O . ARG A 1 278 ? -88.328 -44.570 55.525 1.00 57.81 278 ARG A O 1
ATOM 2209 N N . GLU A 1 279 ? -87.919 -42.407 55.102 1.00 57.28 279 GLU A N 1
ATOM 2210 C CA . GLU A 1 279 ? -89.207 -41.931 55.638 1.00 57.28 279 GLU A CA 1
ATOM 2211 C C . GLU A 1 279 ? -90.401 -42.295 54.743 1.00 57.28 279 GLU A C 1
ATOM 2213 O O . GLU A 1 279 ? -91.451 -42.709 55.245 1.00 57.28 279 GLU A O 1
ATOM 2218 N N . LYS A 1 280 ? -90.251 -42.218 53.413 1.00 55.91 280 LYS A N 1
ATOM 2219 C CA . LYS A 1 280 ? -91.304 -42.644 52.473 1.00 55.91 280 LYS A CA 1
ATOM 2220 C C . LYS A 1 280 ? -91.538 -44.160 52.495 1.00 55.91 280 LYS A C 1
ATOM 2222 O O . LYS A 1 280 ? -92.681 -44.590 52.341 1.00 55.91 280 LYS A O 1
ATOM 2227 N N . ALA A 1 281 ? -90.505 -44.964 52.750 1.00 55.03 281 ALA A N 1
ATOM 2228 C CA . ALA A 1 281 ? -90.636 -46.412 52.927 1.00 55.03 281 ALA A CA 1
ATOM 2229 C C . ALA A 1 281 ? -91.389 -46.778 54.221 1.00 55.03 281 ALA A C 1
ATOM 2231 O O . ALA A 1 281 ? -92.248 -47.659 54.196 1.00 55.03 281 ALA A O 1
ATOM 2232 N N . LYS A 1 282 ? -91.169 -46.046 55.325 1.00 54.59 282 LYS A N 1
ATOM 2233 C CA . LYS A 1 282 ? -91.933 -46.244 56.571 1.00 54.59 282 LYS A CA 1
ATOM 2234 C C . LYS A 1 282 ? -93.420 -45.891 56.429 1.00 54.59 282 LYS A C 1
ATOM 2236 O O . LYS A 1 282 ? -94.252 -46.582 57.005 1.00 54.59 282 LYS A O 1
ATOM 2241 N N . LYS A 1 283 ? -93.784 -44.900 55.602 1.00 54.31 283 LYS A N 1
ATOM 2242 C CA . LYS A 1 283 ? -95.200 -44.567 55.327 1.00 54.31 283 LYS A CA 1
ATOM 2243 C C . LYS A 1 283 ? -95.933 -45.584 54.435 1.00 54.31 283 LYS A C 1
ATOM 2245 O O . LYS A 1 283 ? -97.159 -45.612 54.464 1.00 54.31 283 LYS A O 1
ATOM 2250 N N . LYS A 1 284 ? -95.229 -46.440 53.681 1.00 50.34 284 LYS A N 1
ATOM 2251 C CA . LYS A 1 284 ? -95.847 -47.520 52.880 1.00 50.34 284 LYS A CA 1
ATOM 2252 C C . LYS A 1 284 ? -96.076 -48.828 53.653 1.00 50.34 284 LYS A C 1
ATOM 2254 O O . LYS A 1 284 ? -96.862 -49.646 53.192 1.00 50.34 284 LYS A O 1
ATOM 2259 N N . ALA A 1 285 ? -95.451 -49.013 54.817 1.00 47.03 285 ALA A N 1
ATOM 2260 C CA . ALA A 1 285 ? -95.616 -50.216 55.641 1.00 47.03 285 ALA A CA 1
ATOM 2261 C C . ALA A 1 285 ? -96.826 -50.167 56.602 1.00 47.03 285 ALA A C 1
ATOM 2263 O O . ALA A 1 285 ? -97.176 -51.188 57.174 1.00 47.03 285 ALA A O 1
ATOM 2264 N N . ALA A 1 286 ? -97.497 -49.018 56.753 1.00 47.88 286 ALA A N 1
ATOM 2265 C CA . ALA A 1 286 ? -98.681 -48.863 57.614 1.00 47.88 286 ALA A CA 1
ATOM 2266 C C . ALA A 1 286 ? -100.024 -49.071 56.877 1.00 47.88 286 ALA A C 1
ATOM 2268 O O . ALA A 1 286 ? -101.078 -48.682 57.372 1.00 47.88 286 ALA A O 1
ATOM 2269 N N . LYS A 1 287 ? -99.993 -49.638 55.664 1.00 48.03 287 LYS A N 1
ATOM 2270 C CA . LYS A 1 287 ? -101.191 -49.959 54.876 1.00 48.03 287 LYS A CA 1
ATOM 2271 C C . LYS A 1 287 ? -101.069 -51.365 54.281 1.00 48.03 287 LYS A C 1
ATOM 2273 O O . LYS A 1 287 ? -101.040 -51.540 53.065 1.00 48.03 287 LYS A O 1
ATOM 2278 N N . LYS A 1 288 ? -100.924 -52.349 55.161 1.00 38.75 288 LYS A N 1
ATOM 2279 C CA . LYS A 1 288 ? -101.269 -53.749 54.927 1.00 38.75 288 LYS A CA 1
ATOM 2280 C C . LYS A 1 288 ? -101.714 -54.351 56.246 1.00 38.75 288 LYS A C 1
ATOM 2282 O O . LYS A 1 288 ? -101.040 -54.045 57.252 1.00 38.75 288 LYS A O 1
#

Secondary structure (DSSP, 8-state):
---HHHHHHHHHHHHHHSPPPPP--PPPTT-HHHHHHHHHHHTTS-HHHHHHHHHHHHHH-SSHHHHHHS-HHHHHHHHT--STTHHHHHHHHHHHHHHHHHHHSSS--TTGGGS-HHHHHHHHHTSTT--HHHHHHHHHHHS--------HHHHHHHHHTTSS-TT--HHHHHHHHHHHS-HHHHHHHHHHHHHHHHHHHHHHHHHHHHHHHHHHHHHHHHHHHHHHHHHHHHHHHHHHHHHHHHHHHHHHHHHHHHHHHHHHHHHHHHHHHHHHHHHHHHHHTT--

Sequence (288 aa):
MKNSAKYAKKLNTLLRKLPAGKPRREPESDDYLGVLIHSFMLWESTSSKAATAYGKLQSAIEDYNELRVSMPDEIVDWMGDSSEHADERARRLRATLNAIYLREHDVVLAAVAQLKKAEIREYVESLEGIVPFVSARVLAICFDIHAMPADSQLLDLLEESEAIEPGTSSDEASRWMTRQLSSDQGEAAISKMQTWVDTESRRIVQSRQRREKASQKQADQRMKERRKERAADAKQRRAEREEAARKRAAKAAAKAEAARKAEERKAAKLKEAEKAAREKAKKKAAKK

Foldseek 3Di:
DVPLVVLLVLLVVVLVVFDFFDDDPQDALQPLLSLLQLLLLLFLHANVLSVQLSVQLPVVDPDVVCLLPDDLVVSLVSSVDPDPCSSLSSVLSNQQQVQCCVVVVDSDCVVLLPDDLVSNLVSLVPRGSDDLLSSQSSSVRRNLHQWAHFHVLLVVVSVVSVSDDPPQDRNNVRVSVSVSDDSVCRVRSNSSSSVVSNVCVVVSVVVVVVVVVVVVVVVVVVVVVVVVVVVVVVVVVVVVVVVVVVVVVVVVVVVVVVVVVVVVVVVVVVVVVVVVVVVVVVVVVVPD

pLDDT: mean 87.34, std 11.33, range [38.75, 98.19]